Protein AF-A0A5J4NEW6-F1 (afdb_monomer)

Organism: NCBI:txid34504

Mean predicted aligned error: 10.75 Å

pLDDT: mean 78.46, std 19.57, range [33.5, 98.56]

Solvent-accessible surface area (backbone atoms only — not comparable to full-atom values): 14331 Å² total; per-residue (Å²): 128,62,64,73,76,75,47,61,87,85,56,43,63,49,80,46,69,43,91,60,49,46,80,64,55,71,61,68,66,62,57,52,52,67,75,72,46,57,98,62,34,24,35,27,35,18,62,30,81,48,86,90,47,86,78,37,67,80,52,86,48,83,82,53,28,97,67,29,48,36,65,58,30,33,42,38,33,33,58,51,42,67,73,45,72,45,70,62,50,46,50,49,26,46,53,58,60,35,67,88,34,96,57,63,95,66,51,69,29,53,35,51,42,47,44,35,72,77,44,44,65,32,53,37,84,40,63,44,43,61,42,35,49,36,68,45,69,60,33,35,66,46,46,68,35,37,77,71,94,50,55,81,86,60,64,74,56,84,74,87,68,75,95,80,69,86,74,68,99,57,86,73,42,56,46,30,18,44,28,47,81,31,87,82,50,54,88,41,92,85,68,65,45,89,72,56,68,98,71,74,64,92,89,58,79,51,34,35,64,57,52,41,33,51,52,27,42,52,54,52,49,62,76,64,56,69,84,75,77,78,78,68,83,86,75,77,88,124

InterPro domains:
  IPR002495 Glycosyl transferase, family 8 [PF01501] (2-137)
  IPR029044 Nucleotide-diphospho-sugar transferases [G3DSA:3.90.550.10] (1-204)
  IPR029044 Nucleotide-diphospho-sugar transferases [SSF53448] (3-138)
  IPR051292 Alpha-1,3-xylosyltransferase/Beta-1,3-glucuronyltransferase [PTHR12270] (2-134)

Sequence (238 aa):
MVIPCILPQETKKVIVLDSDTLVNHNLIELWRYFEKFNSLQAFGLAWEQHPSNDQCVEERSWPIPSTGVNGGLMLLDLEKVRRIDWDRMWRTAAHQCLHDKWYLIEGDQQLFNWIIFTQPELYYRVPCEWNVQMYNRLSSVCCPVVWPDRRPDETDCPVHINESKTVPDNPSRLLKLAHLNTRPKPEDEGVNTALYHGNTRVNRSLTREYILLKSASEIYTQSHISPYVVHGPNRKFG

Structure (mmCIF, N/CA/C/O backbone):
data_AF-A0A5J4NEW6-F1
#
_entry.id   AF-A0A5J4NEW6-F1
#
loop_
_atom_site.group_PDB
_atom_site.id
_atom_site.type_symbol
_atom_site.label_atom_id
_atom_site.label_alt_id
_atom_site.label_comp_id
_atom_site.label_asym_id
_atom_site.label_entity_id
_atom_site.label_seq_id
_atom_site.pdbx_PDB_ins_code
_atom_site.Cartn_x
_atom_site.Cartn_y
_atom_site.Cartn_z
_atom_site.occupancy
_atom_site.B_iso_or_equiv
_atom_site.auth_seq_id
_atom_site.auth_comp_id
_atom_site.auth_asym_id
_atom_site.auth_atom_id
_atom_site.pdbx_PDB_model_num
ATOM 1 N N . MET A 1 1 ? -13.421 6.648 0.023 1.00 82.38 1 MET A N 1
ATOM 2 C CA . MET A 1 1 ? -13.157 5.241 -0.290 1.00 82.38 1 MET A CA 1
ATOM 3 C C . MET A 1 1 ? -14.322 4.447 0.247 1.00 82.38 1 MET A C 1
ATOM 5 O O . MET A 1 1 ? -14.603 4.542 1.435 1.00 82.38 1 MET A O 1
ATOM 9 N N . VAL A 1 2 ? -15.015 3.717 -0.623 1.00 90.38 2 VAL A N 1
ATOM 10 C CA . VAL A 1 2 ? -16.274 3.032 -0.280 1.00 90.38 2 VAL A CA 1
ATOM 11 C C . VAL A 1 2 ? -16.075 1.612 0.255 1.00 90.38 2 VAL A C 1
ATOM 13 O O . VAL A 1 2 ? -17.031 1.015 0.733 1.00 90.38 2 VAL A O 1
ATOM 16 N N . ILE A 1 3 ? -14.843 1.084 0.220 1.00 92.88 3 ILE A N 1
ATOM 17 C CA . ILE A 1 3 ? -14.493 -0.283 0.653 1.00 92.88 3 ILE A CA 1
ATOM 18 C C . ILE A 1 3 ? -15.107 -0.663 2.015 1.00 92.88 3 ILE A C 1
ATOM 20 O O . ILE A 1 3 ? -15.746 -1.716 2.086 1.00 92.88 3 ILE A O 1
ATOM 24 N N . PRO A 1 4 ? -15.018 0.171 3.075 1.00 93.00 4 PRO A N 1
ATOM 25 C CA . PRO A 1 4 ? -15.609 -0.165 4.373 1.00 93.00 4 PRO A CA 1
ATOM 26 C C . PRO A 1 4 ? -17.135 -0.336 4.345 1.00 93.00 4 PRO A C 1
ATOM 28 O O . PRO A 1 4 ? -17.669 -1.036 5.205 1.00 93.00 4 PRO A O 1
ATOM 31 N N . CYS A 1 5 ? -17.816 0.285 3.377 1.00 90.88 5 CYS A N 1
ATOM 32 C CA . CYS A 1 5 ? -19.271 0.272 3.222 1.00 90.88 5 CYS A CA 1
ATOM 33 C C . CYS A 1 5 ? -19.772 -0.831 2.280 1.00 90.88 5 CYS A C 1
ATOM 35 O O . CYS A 1 5 ? -20.885 -1.309 2.464 1.00 90.88 5 CYS A O 1
ATOM 37 N N . ILE A 1 6 ? -18.991 -1.210 1.261 1.00 95.50 6 ILE A N 1
ATOM 38 C CA . ILE A 1 6 ? -19.416 -2.214 0.266 1.00 95.50 6 ILE A CA 1
ATOM 39 C C . ILE A 1 6 ? -19.134 -3.651 0.714 1.00 95.50 6 ILE A C 1
ATOM 41 O O . ILE A 1 6 ? -19.828 -4.569 0.286 1.00 95.50 6 ILE A O 1
ATOM 45 N N . LEU A 1 7 ? -18.108 -3.861 1.544 1.00 97.06 7 LEU A N 1
ATOM 46 C CA . LEU A 1 7 ? -17.773 -5.189 2.052 1.00 97.06 7 LEU A CA 1
ATOM 47 C C . LEU A 1 7 ? -18.632 -5.529 3.280 1.00 97.06 7 LEU A C 1
ATOM 49 O O . LEU A 1 7 ? -18.900 -4.630 4.083 1.00 97.06 7 LEU A O 1
ATOM 53 N N . PRO A 1 8 ? -19.011 -6.809 3.476 1.00 97.19 8 PRO A N 1
ATOM 54 C CA . PRO A 1 8 ? -19.793 -7.249 4.632 1.00 97.19 8 PRO A CA 1
ATOM 55 C C . PRO A 1 8 ? -19.176 -6.843 5.975 1.00 97.19 8 PRO A C 1
ATOM 57 O O . PRO A 1 8 ? -17.953 -6.692 6.103 1.00 97.19 8 PRO A O 1
ATOM 60 N N . GLN A 1 9 ? -20.015 -6.695 7.001 1.00 95.00 9 GLN A N 1
ATOM 61 C CA . GLN A 1 9 ? -19.581 -6.256 8.331 1.00 95.00 9 GLN A CA 1
ATOM 62 C C . GLN A 1 9 ? -18.619 -7.261 8.986 1.00 95.00 9 GLN A C 1
ATOM 64 O O . GLN A 1 9 ? -17.738 -6.884 9.759 1.00 95.00 9 GLN A O 1
ATOM 69 N N . GLU A 1 10 ? -18.749 -8.536 8.629 1.00 97.12 10 GLU A N 1
ATOM 70 C CA . GLU A 1 10 ? -17.922 -9.647 9.088 1.00 97.12 10 GLU A CA 1
ATOM 71 C C . GLU A 1 10 ? -16.510 -9.6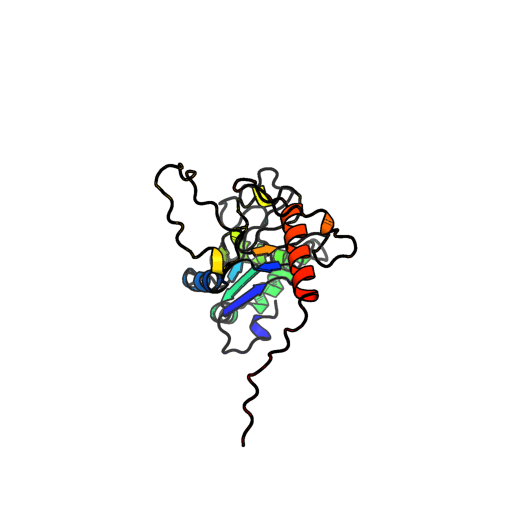03 8.486 1.00 97.12 10 GLU A C 1
ATOM 73 O O . GLU A 1 10 ? -15.571 -10.157 9.063 1.00 97.12 10 GLU A O 1
ATOM 78 N N . THR A 1 11 ? -16.322 -8.923 7.349 1.00 98.06 11 THR A N 1
ATOM 79 C CA . THR A 1 11 ? -14.998 -8.709 6.761 1.00 98.06 11 THR A CA 1
ATOM 80 C C . THR A 1 11 ? -14.242 -7.688 7.601 1.00 98.06 11 THR A C 1
ATOM 82 O O . THR A 1 11 ? -14.546 -6.497 7.575 1.00 98.06 11 THR A O 1
ATOM 85 N N . LYS A 1 12 ? -13.251 -8.155 8.367 1.00 97.88 12 LYS A N 1
ATOM 86 C CA . LYS A 1 12 ? -12.496 -7.309 9.305 1.00 97.88 12 LYS A CA 1
ATOM 87 C C . LYS A 1 12 ? -11.258 -6.660 8.708 1.00 97.88 12 LYS A C 1
ATOM 89 O O . LYS A 1 12 ? -10.850 -5.610 9.180 1.00 97.88 12 LYS A O 1
ATOM 94 N N . LYS A 1 13 ? -10.630 -7.296 7.722 1.00 98.50 13 LYS A N 1
ATOM 95 C CA . LYS A 1 13 ? -9.357 -6.876 7.127 1.00 98.50 13 LYS A CA 1
ATOM 96 C C . LYS A 1 13 ? -9.384 -7.160 5.635 1.00 98.50 13 LYS A C 1
ATOM 98 O O . LYS A 1 13 ? -9.977 -8.156 5.225 1.00 98.50 13 LYS A O 1
ATOM 103 N N . VAL A 1 14 ? -8.748 -6.308 4.841 1.00 98.19 14 VAL A N 1
ATOM 104 C CA . VAL A 1 14 ? -8.635 -6.490 3.390 1.00 98.19 14 VAL A CA 1
ATOM 105 C C . VAL A 1 14 ? -7.301 -5.952 2.884 1.00 98.19 14 VAL A C 1
ATOM 107 O O . VAL A 1 14 ? -6.816 -4.926 3.361 1.00 98.19 14 VAL A O 1
ATOM 110 N N . ILE A 1 15 ? -6.715 -6.664 1.924 1.00 98.38 15 ILE A N 1
ATOM 111 C CA . ILE A 1 15 ? -5.604 -6.176 1.109 1.00 98.38 15 ILE A CA 1
ATOM 112 C C . ILE A 1 15 ? -6.220 -5.638 -0.180 1.00 98.38 15 ILE A C 1
ATOM 114 O O . ILE A 1 15 ? -6.959 -6.359 -0.849 1.00 98.38 15 ILE A O 1
ATOM 118 N N . VAL A 1 16 ? -5.935 -4.384 -0.507 1.00 97.00 16 VAL A N 1
ATOM 119 C CA . VAL A 1 16 ? -6.344 -3.742 -1.759 1.00 97.00 16 VAL A CA 1
ATOM 120 C C . VAL A 1 16 ? -5.102 -3.585 -2.618 1.00 97.00 16 VAL A C 1
ATOM 122 O O . VAL A 1 16 ? -4.080 -3.121 -2.115 1.00 97.00 16 VAL A O 1
ATOM 125 N N . LEU A 1 17 ? -5.191 -3.998 -3.879 1.00 96.88 17 LEU A N 1
ATOM 126 C CA . LEU A 1 17 ? -4.115 -3.914 -4.861 1.00 96.88 17 LEU A CA 1
ATOM 127 C C . LEU A 1 17 ? -4.645 -3.216 -6.111 1.00 96.88 17 LEU A C 1
ATOM 129 O O . LEU A 1 17 ? -5.775 -3.502 -6.523 1.00 96.88 17 LEU A O 1
ATOM 133 N N . ASP A 1 18 ? -3.826 -2.370 -6.730 1.00 94.75 18 ASP A N 1
ATOM 134 C CA . ASP A 1 18 ? -4.118 -1.883 -8.077 1.00 94.75 18 ASP A CA 1
ATOM 135 C C . ASP A 1 18 ? -4.054 -3.035 -9.090 1.00 94.75 18 ASP A C 1
ATOM 137 O O . ASP A 1 18 ? -3.349 -4.037 -8.913 1.00 94.75 18 ASP A O 1
ATOM 141 N N . SER A 1 19 ? -4.815 -2.905 -10.177 1.00 93.25 19 SER A N 1
ATOM 142 C CA . SER A 1 19 ? -4.918 -3.939 -11.214 1.00 93.25 19 SER A CA 1
ATOM 143 C C . SER A 1 19 ? -3.640 -4.121 -12.034 1.00 93.25 19 SER A C 1
ATOM 145 O O . SER A 1 19 ? -3.488 -5.130 -12.709 1.00 93.25 19 SER A O 1
ATOM 147 N N . ASP A 1 20 ? -2.732 -3.151 -11.995 1.00 92.19 20 ASP A N 1
ATOM 148 C CA . ASP A 1 20 ? -1.433 -3.155 -12.670 1.00 92.19 20 ASP A CA 1
ATOM 149 C C . ASP A 1 20 ? -0.290 -3.535 -11.711 1.00 92.19 20 ASP A C 1
ATOM 151 O O . ASP A 1 20 ? 0.856 -3.097 -11.855 1.00 92.19 20 ASP A O 1
ATOM 155 N N . THR A 1 21 ? -0.595 -4.378 -10.725 1.00 92.75 21 THR A N 1
ATOM 156 C CA . THR A 1 21 ? 0.389 -4.963 -9.815 1.00 92.75 21 THR A CA 1
ATOM 157 C C . THR A 1 21 ? 0.702 -6.414 -10.174 1.00 92.75 21 THR A C 1
ATOM 159 O O . THR A 1 21 ? -0.133 -7.156 -10.687 1.00 92.75 21 THR A O 1
ATOM 162 N N . LEU A 1 22 ? 1.930 -6.840 -9.879 1.00 90.56 22 LEU A N 1
ATOM 163 C CA . LEU A 1 22 ? 2.392 -8.213 -10.031 1.00 90.56 22 LEU A CA 1
ATOM 164 C C . LEU A 1 22 ? 2.911 -8.739 -8.696 1.00 90.56 22 LEU A C 1
ATOM 166 O O . LEU A 1 22 ? 3.931 -8.280 -8.177 1.00 90.56 22 LEU A O 1
ATOM 170 N N . VAL A 1 23 ? 2.198 -9.726 -8.157 1.00 91.38 23 VAL A N 1
ATOM 171 C CA . VAL A 1 23 ? 2.542 -10.418 -6.914 1.00 91.38 23 VAL A CA 1
ATOM 172 C C . VAL A 1 23 ? 3.584 -11.497 -7.208 1.00 91.38 23 VAL A C 1
ATOM 174 O O . VAL A 1 23 ? 3.330 -12.416 -7.978 1.00 91.38 23 VAL A O 1
ATOM 177 N N . ASN A 1 24 ? 4.739 -11.411 -6.551 1.00 87.56 24 ASN A N 1
ATOM 178 C CA . ASN A 1 24 ? 5.870 -12.333 -6.702 1.00 87.56 24 ASN A CA 1
ATOM 179 C C . ASN A 1 24 ? 6.259 -13.004 -5.365 1.00 87.56 24 ASN A C 1
ATOM 181 O O . ASN A 1 24 ? 7.355 -13.535 -5.207 1.00 87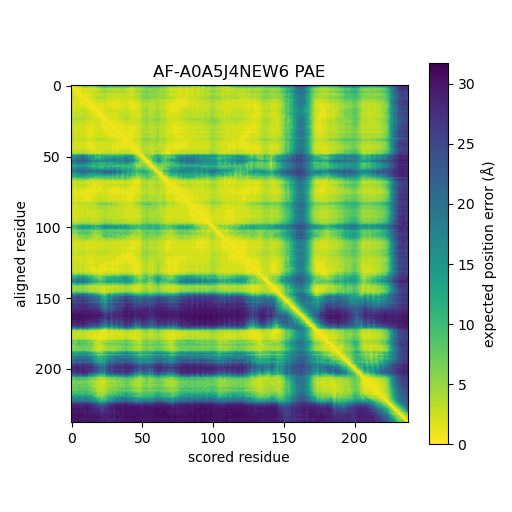.56 24 ASN A O 1
ATOM 185 N N . HIS A 1 25 ? 5.379 -12.955 -4.361 1.00 89.06 25 HIS A N 1
ATOM 186 C CA . HIS A 1 25 ? 5.616 -13.553 -3.046 1.00 89.06 25 HIS A CA 1
ATOM 187 C C . HIS A 1 25 ? 4.314 -14.009 -2.383 1.00 89.06 25 HIS A C 1
ATOM 189 O O . HIS A 1 25 ? 3.225 -13.547 -2.718 1.00 89.06 25 HIS A O 1
ATOM 195 N N . ASN A 1 26 ? 4.427 -14.890 -1.389 1.00 90.25 26 ASN A N 1
ATOM 196 C CA . ASN A 1 26 ? 3.295 -15.368 -0.601 1.00 90.25 26 ASN A CA 1
ATOM 197 C C . ASN A 1 26 ? 2.582 -14.223 0.153 1.00 90.25 26 ASN A C 1
ATOM 199 O O . ASN A 1 26 ? 3.140 -13.652 1.093 1.00 90.25 26 ASN A O 1
ATOM 203 N N . LEU A 1 27 ? 1.323 -13.944 -0.207 1.00 93.62 27 LEU A N 1
ATOM 204 C CA . LEU A 1 27 ? 0.488 -12.903 0.412 1.00 93.62 27 LEU A CA 1
ATOM 205 C C . LEU A 1 27 ? 0.191 -13.143 1.900 1.00 93.62 27 LEU A C 1
ATOM 207 O O . LEU A 1 27 ? -0.172 -12.198 2.596 1.00 93.62 27 LEU A O 1
ATOM 211 N N . ILE A 1 28 ? 0.385 -14.358 2.425 1.00 96.19 28 ILE A N 1
ATOM 212 C CA . ILE A 1 28 ? 0.282 -14.623 3.870 1.00 96.19 28 ILE A CA 1
ATOM 213 C C . ILE A 1 28 ? 1.307 -13.787 4.645 1.00 96.19 28 ILE A C 1
ATOM 215 O O . ILE A 1 28 ? 1.012 -13.307 5.739 1.00 96.19 28 ILE A O 1
ATOM 219 N N . GLU A 1 29 ? 2.500 -13.561 4.089 1.00 95.50 29 GLU A N 1
ATOM 220 C CA . GLU A 1 29 ? 3.482 -12.691 4.737 1.00 95.50 29 GLU A CA 1
ATOM 221 C C . GLU A 1 29 ? 3.019 -11.241 4.800 1.00 95.50 29 GLU A C 1
ATOM 223 O O . GLU A 1 29 ? 3.212 -10.595 5.829 1.00 95.50 29 GLU A O 1
ATOM 228 N N . LEU A 1 30 ? 2.388 -10.743 3.733 1.00 97.19 30 LEU A N 1
ATOM 229 C CA . LEU A 1 30 ? 1.791 -9.412 3.719 1.00 97.19 30 LEU A CA 1
ATOM 230 C C . LEU A 1 30 ? 0.640 -9.328 4.724 1.00 97.19 30 LEU A C 1
ATOM 232 O O . LEU A 1 30 ? 0.564 -8.385 5.505 1.00 97.19 30 LEU A O 1
ATOM 236 N N . TRP A 1 31 ? -0.216 -10.348 4.763 1.00 98.38 31 TRP A N 1
ATOM 237 C CA . TRP A 1 31 ? -1.344 -10.424 5.688 1.00 98.38 31 TRP A CA 1
ATOM 238 C C . TRP A 1 31 ? -0.910 -10.327 7.158 1.00 98.38 31 TRP A C 1
ATOM 240 O O . TRP A 1 31 ? -1.548 -9.638 7.954 1.00 98.38 31 TRP A O 1
ATOM 250 N N . ARG A 1 32 ? 0.224 -10.939 7.526 1.00 98.06 32 ARG A N 1
ATOM 251 C CA . ARG A 1 32 ? 0.787 -10.853 8.887 1.00 98.06 32 ARG A CA 1
ATOM 252 C C . ARG A 1 32 ? 1.166 -9.430 9.307 1.00 98.06 32 ARG A C 1
ATOM 254 O O . ARG A 1 32 ? 1.298 -9.174 10.500 1.00 98.06 32 ARG A O 1
ATOM 261 N N . TYR A 1 33 ? 1.301 -8.468 8.390 1.00 98.06 33 TYR A N 1
ATOM 262 C CA . TYR A 1 33 ? 1.545 -7.074 8.783 1.00 98.06 33 TYR A CA 1
ATOM 263 C C . TYR A 1 33 ? 0.375 -6.452 9.552 1.00 98.06 33 TYR A C 1
ATOM 265 O O . TYR A 1 33 ? 0.620 -5.565 10.365 1.00 98.06 33 TYR A O 1
ATOM 273 N N . PHE A 1 34 ? -0.856 -6.961 9.418 1.00 98.56 34 PHE A N 1
ATOM 274 C CA . PHE A 1 34 ? -1.961 -6.539 10.286 1.00 98.56 34 PHE A CA 1
ATOM 275 C C . PHE A 1 34 ? -1.705 -6.825 11.773 1.00 98.56 34 PHE A C 1
ATOM 277 O O . PHE A 1 34 ? -2.254 -6.134 12.625 1.00 98.56 34 PHE A O 1
ATOM 284 N N . GLU A 1 35 ? -0.888 -7.828 12.107 1.00 97.88 35 GLU A N 1
ATOM 285 C CA . GLU A 1 35 ? -0.508 -8.148 13.494 1.00 97.88 35 GLU A CA 1
ATOM 286 C C . GLU A 1 35 ? 0.510 -7.146 14.055 1.00 97.88 35 GLU A C 1
ATOM 288 O O . GLU A 1 35 ? 0.668 -7.030 15.267 1.00 97.88 35 GLU A O 1
ATOM 293 N N . LYS A 1 36 ? 1.184 -6.395 13.175 1.00 97.75 36 LYS A N 1
ATOM 294 C CA . LYS A 1 36 ? 2.140 -5.345 13.543 1.00 97.75 36 LYS A CA 1
ATOM 295 C C . LYS A 1 36 ? 1.476 -3.983 13.741 1.00 97.75 36 LYS A C 1
ATOM 297 O O . LYS A 1 36 ? 2.156 -3.049 14.160 1.00 97.75 36 LYS A O 1
ATOM 302 N N . PHE A 1 37 ? 0.186 -3.852 13.424 1.00 97.94 37 PHE A N 1
ATOM 303 C CA . PHE A 1 37 ? -0.558 -2.623 13.676 1.00 97.94 37 PHE A CA 1
ATOM 304 C C . PHE A 1 37 ? -0.709 -2.443 15.186 1.00 97.94 37 PHE A C 1
ATOM 306 O O . PHE A 1 37 ? -1.157 -3.349 15.890 1.00 97.94 37 PHE A O 1
ATOM 313 N N . ASN A 1 38 ? -0.393 -1.252 15.684 1.00 96.69 38 ASN A N 1
ATOM 314 C CA . ASN A 1 38 ? -0.718 -0.880 17.053 1.00 96.69 38 ASN A CA 1
ATOM 315 C C . ASN A 1 38 ? -2.245 -0.697 17.226 1.00 96.69 38 ASN A C 1
ATOM 317 O O . ASN A 1 38 ? -3.038 -0.920 16.306 1.00 96.69 38 ASN A O 1
ATOM 321 N N . SER A 1 39 ? -2.686 -0.312 18.424 1.00 96.31 39 SER A N 1
ATOM 322 C CA . SER A 1 39 ? -4.115 -0.159 18.731 1.00 96.31 39 SER A CA 1
ATOM 323 C C . SER A 1 39 ? -4.824 0.930 17.913 1.00 96.31 39 SER A C 1
ATOM 325 O O . SER A 1 39 ? -6.028 0.805 17.698 1.00 96.31 39 SER A O 1
ATOM 327 N N . LEU A 1 40 ? -4.101 1.950 17.436 1.00 96.12 40 LEU A N 1
ATOM 328 C CA . LEU A 1 40 ? -4.639 3.098 16.695 1.00 96.12 40 LEU A CA 1
ATOM 329 C C . LEU A 1 40 ? -4.569 2.909 15.174 1.00 96.12 40 LEU A C 1
ATOM 331 O O . LEU A 1 40 ? -5.484 3.315 14.464 1.00 96.12 40 LEU A O 1
ATOM 335 N N . GLN A 1 41 ? -3.527 2.243 14.674 1.00 97.69 41 GLN A N 1
ATOM 336 C CA . GLN A 1 41 ? -3.297 2.064 13.242 1.00 97.69 41 GLN A CA 1
ATOM 337 C C . GLN A 1 41 ? -4.441 1.290 12.587 1.00 97.69 41 GLN A C 1
ATOM 339 O O . GLN A 1 41 ? -4.731 0.157 12.982 1.00 97.69 41 GLN A O 1
ATOM 344 N N . ALA A 1 42 ? -5.074 1.900 11.587 1.00 97.69 42 ALA A N 1
ATOM 345 C CA . ALA A 1 42 ? -6.251 1.393 10.888 1.00 97.69 42 ALA A CA 1
ATOM 346 C C . ALA A 1 42 ? -5.957 1.040 9.425 1.00 97.69 42 ALA A C 1
ATOM 348 O O . ALA A 1 42 ? -6.631 0.184 8.852 1.00 97.69 42 ALA A O 1
ATOM 349 N N . PHE A 1 43 ? -4.942 1.658 8.822 1.00 97.62 43 PHE A N 1
ATOM 350 C CA . PHE A 1 43 ? -4.550 1.373 7.450 1.00 97.62 43 PHE A CA 1
ATOM 351 C C . PHE A 1 43 ? -3.035 1.463 7.264 1.00 97.62 43 PHE A C 1
ATOM 353 O O . PHE A 1 43 ? -2.338 2.130 8.026 1.00 97.62 43 PHE A O 1
ATOM 360 N N . GLY A 1 44 ? -2.513 0.791 6.243 1.00 96.88 44 GLY A N 1
ATOM 361 C CA . GLY A 1 44 ? -1.102 0.840 5.895 1.00 96.88 44 GLY A CA 1
ATOM 362 C C . GLY A 1 44 ? -0.875 0.896 4.396 1.00 96.88 44 GLY A C 1
ATOM 363 O O . GLY A 1 44 ? -1.558 0.214 3.641 1.00 96.88 44 GLY A O 1
ATOM 364 N N . LEU A 1 45 ? 0.093 1.711 3.993 1.00 96.38 45 LEU A N 1
ATOM 365 C CA . LEU A 1 45 ? 0.519 1.913 2.610 1.00 96.38 45 LEU A CA 1
ATOM 366 C C . LEU A 1 45 ? 2.047 1.960 2.574 1.00 96.38 45 LEU A C 1
ATOM 368 O O . LEU A 1 45 ? 2.699 2.146 3.606 1.00 96.38 45 LEU A O 1
ATOM 372 N N . ALA A 1 46 ? 2.618 1.771 1.391 1.00 93.94 46 ALA A N 1
ATOM 373 C CA . ALA A 1 46 ? 4.041 1.992 1.171 1.00 93.94 46 ALA A CA 1
ATOM 374 C C . ALA A 1 46 ? 4.301 3.449 0.772 1.00 93.94 46 ALA A C 1
ATOM 376 O O . ALA A 1 46 ? 3.420 4.131 0.249 1.00 93.94 46 ALA A O 1
ATOM 377 N N . TRP A 1 47 ? 5.526 3.915 0.996 1.00 90.81 47 TRP A N 1
ATOM 378 C CA . TRP A 1 47 ? 5.942 5.249 0.574 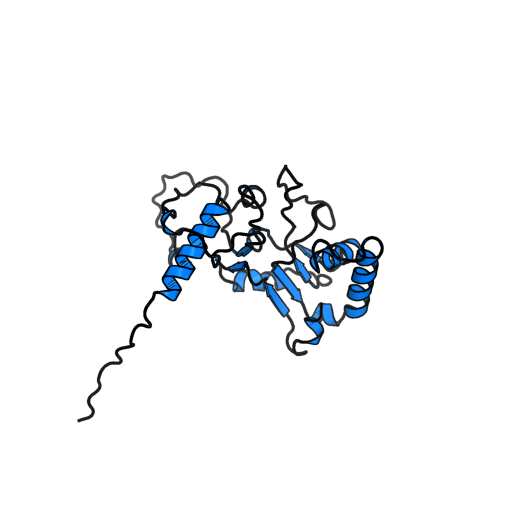1.00 90.81 47 TRP A CA 1
ATOM 379 C C . TRP A 1 47 ? 5.933 5.414 -0.954 1.00 90.81 47 TRP A C 1
ATOM 381 O O . TRP A 1 47 ? 6.186 4.456 -1.686 1.00 90.81 47 TRP A O 1
ATOM 391 N N . GLU A 1 48 ? 5.672 6.629 -1.429 1.00 90.06 48 GLU A N 1
ATOM 392 C CA . GLU A 1 48 ? 5.700 6.990 -2.851 1.00 90.06 48 GLU A CA 1
ATOM 393 C C . GLU A 1 48 ? 7.137 7.227 -3.337 1.00 90.06 48 GLU A C 1
ATOM 395 O O . GLU A 1 48 ? 7.845 8.115 -2.848 1.00 90.06 48 GLU A O 1
ATOM 400 N N . GLN A 1 49 ? 7.555 6.443 -4.327 1.00 86.75 49 GLN A N 1
ATOM 401 C CA . GLN A 1 49 ? 8.869 6.478 -4.961 1.00 86.75 49 GLN A CA 1
ATOM 402 C C . GLN A 1 49 ? 8.808 7.508 -6.091 1.00 86.75 49 GLN A C 1
ATOM 404 O O . GLN A 1 49 ? 8.708 7.167 -7.260 1.00 86.75 49 GLN A O 1
ATOM 409 N N . HIS A 1 50 ? 8.801 8.795 -5.750 1.00 73.38 50 HIS A N 1
ATOM 410 C CA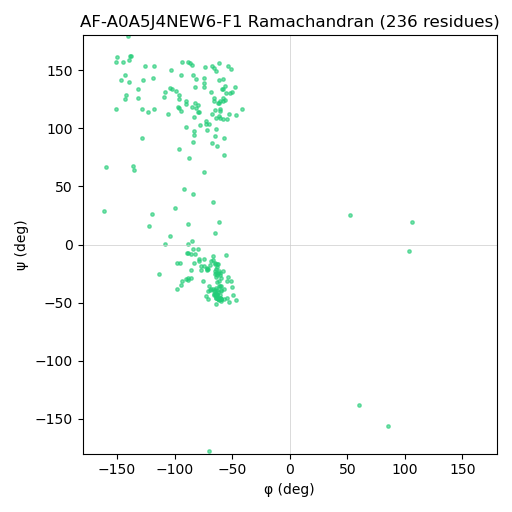 . HIS A 1 50 ? 8.538 9.839 -6.740 1.00 73.38 50 HIS A CA 1
ATOM 411 C C . HIS A 1 50 ? 9.787 10.198 -7.583 1.00 73.38 50 HIS A C 1
ATOM 413 O O . HIS A 1 50 ? 10.888 10.311 -7.034 1.00 73.38 50 HIS A O 1
ATOM 419 N N . PRO A 1 51 ? 9.654 10.486 -8.898 1.00 59.94 51 PRO A N 1
ATOM 420 C CA . PRO A 1 51 ? 10.758 10.936 -9.758 1.00 59.94 51 PRO A CA 1
ATOM 421 C C . PRO A 1 51 ? 11.426 12.246 -9.338 1.00 59.94 51 PRO A C 1
ATOM 423 O O . PRO A 1 51 ? 12.574 12.453 -9.699 1.00 59.94 51 PRO A O 1
ATOM 426 N N . SER A 1 52 ? 10.739 13.127 -8.608 1.00 64.06 52 SER A N 1
ATOM 427 C CA . SER A 1 52 ? 11.335 14.385 -8.120 1.00 64.06 52 SER A CA 1
ATOM 428 C C . SER A 1 52 ? 12.209 14.210 -6.875 1.00 64.06 52 SER A C 1
ATOM 430 O O . SER A 1 52 ? 12.766 15.191 -6.389 1.00 64.06 52 SER A O 1
ATOM 432 N N . ASN A 1 53 ? 12.293 12.997 -6.321 1.00 65.00 53 ASN A N 1
ATOM 433 C CA . ASN A 1 53 ? 13.265 12.654 -5.292 1.00 65.00 53 ASN A CA 1
ATOM 434 C C . ASN A 1 53 ? 14.470 11.991 -5.968 1.00 65.00 53 ASN A C 1
ATOM 436 O O . ASN A 1 53 ? 14.585 10.766 -6.001 1.00 65.00 53 ASN A O 1
ATOM 440 N N . ASP A 1 54 ? 15.375 12.815 -6.500 1.00 57.72 54 ASP A N 1
ATOM 441 C CA . ASP A 1 54 ? 16.575 12.358 -7.219 1.00 57.72 54 ASP A CA 1
ATOM 442 C C . ASP A 1 54 ? 17.475 11.445 -6.370 1.00 57.72 54 ASP A C 1
ATOM 444 O O . ASP A 1 54 ? 18.262 10.663 -6.904 1.00 57.72 54 ASP A O 1
ATOM 448 N N . GLN A 1 55 ? 17.370 11.528 -5.039 1.00 64.19 55 GLN A N 1
ATOM 449 C CA . GLN A 1 55 ? 18.164 10.715 -4.123 1.00 64.19 55 GLN A CA 1
ATOM 450 C C . GLN A 1 55 ? 17.564 9.323 -3.905 1.00 64.19 55 GLN A C 1
ATOM 452 O O . GLN A 1 55 ? 18.268 8.442 -3.415 1.00 64.19 55 GLN A O 1
ATOM 457 N N . CYS A 1 56 ? 16.292 9.103 -4.267 1.00 71.75 56 CYS A N 1
ATOM 458 C CA . CYS A 1 56 ? 15.589 7.837 -4.048 1.00 71.75 56 CYS A CA 1
ATOM 459 C C . CYS A 1 56 ? 15.664 7.352 -2.584 1.00 71.75 56 CYS A C 1
ATOM 461 O O . CYS A 1 56 ? 15.573 6.158 -2.298 1.00 71.75 56 CYS A O 1
ATOM 463 N N . VAL A 1 57 ? 15.854 8.274 -1.638 1.00 69.94 57 VAL A N 1
ATOM 464 C CA . VAL A 1 57 ? 15.934 7.946 -0.218 1.00 69.94 57 VAL A CA 1
ATOM 465 C C . VAL A 1 57 ? 14.533 8.010 0.353 1.00 69.94 57 VAL A C 1
ATOM 467 O O . VAL A 1 57 ? 13.880 9.053 0.332 1.00 69.94 57 VAL A O 1
ATOM 470 N N . GLU A 1 58 ? 14.095 6.882 0.899 1.00 73.00 58 GLU A N 1
ATOM 471 C CA . GLU A 1 58 ? 12.908 6.821 1.728 1.00 73.00 58 GLU A CA 1
ATOM 472 C C . GLU A 1 58 ? 13.153 7.654 3.000 1.00 73.00 58 GLU A C 1
ATOM 474 O O . GLU A 1 58 ? 13.799 7.210 3.956 1.00 73.00 58 GLU A O 1
ATOM 479 N N . GLU A 1 59 ? 12.649 8.888 3.014 1.00 68.56 59 GLU A N 1
ATOM 480 C CA . GLU A 1 59 ? 12.765 9.754 4.179 1.00 68.56 59 GLU A CA 1
ATOM 481 C C . GLU A 1 59 ? 12.120 9.092 5.405 1.00 68.56 59 GLU A C 1
ATOM 483 O O . GLU A 1 59 ? 10.996 8.584 5.374 1.00 68.56 59 GLU A O 1
ATOM 488 N N . ARG A 1 60 ? 12.816 9.115 6.541 1.00 68.19 60 ARG A N 1
ATOM 489 C CA . ARG A 1 60 ? 12.235 8.695 7.827 1.00 68.19 60 ARG A CA 1
ATOM 490 C C . ARG A 1 60 ? 11.543 9.845 8.561 1.00 68.19 60 ARG A C 1
ATOM 492 O O . ARG A 1 60 ? 11.286 9.731 9.756 1.00 68.19 60 ARG A O 1
ATOM 499 N N . SER A 1 61 ? 11.240 10.921 7.838 1.00 67.19 61 SER A N 1
ATOM 500 C CA . SER A 1 61 ? 10.470 12.068 8.307 1.00 67.19 61 SER A CA 1
ATOM 501 C C . SER A 1 61 ? 9.116 11.601 8.850 1.00 67.19 61 SER A C 1
ATOM 503 O O . SER A 1 61 ? 8.420 10.798 8.226 1.00 67.19 61 SER A O 1
ATOM 505 N N . TRP A 1 62 ? 8.769 12.065 10.049 1.00 62.50 62 TRP A N 1
ATOM 506 C CA . TRP A 1 62 ? 7.462 11.828 10.655 1.00 62.50 62 TRP A CA 1
ATOM 507 C C . TRP A 1 62 ? 6.452 12.850 10.104 1.00 62.50 62 TRP A C 1
ATOM 509 O O . TRP A 1 62 ? 6.797 14.033 10.074 1.00 62.50 62 TRP A O 1
ATOM 519 N N . PRO A 1 63 ? 5.217 12.465 9.722 1.00 66.31 63 PRO A N 1
ATOM 520 C CA . PRO A 1 63 ? 4.632 11.119 9.795 1.00 66.31 63 PRO A CA 1
ATOM 521 C C . PRO A 1 63 ? 4.742 10.269 8.513 1.00 66.31 63 PRO A C 1
ATOM 523 O O . PRO A 1 63 ? 4.582 9.051 8.581 1.00 66.31 63 PRO A O 1
ATOM 526 N N . ILE A 1 64 ? 5.041 10.883 7.367 1.00 73.38 64 ILE A N 1
ATOM 527 C CA . ILE A 1 64 ? 5.311 10.229 6.075 1.00 73.38 64 ILE A CA 1
ATOM 528 C C . ILE A 1 64 ? 6.472 10.942 5.371 1.00 73.38 64 ILE A C 1
ATOM 530 O O . ILE A 1 64 ? 6.737 12.106 5.685 1.00 73.38 64 ILE A O 1
ATOM 534 N N . PRO A 1 65 ? 7.162 10.277 4.423 1.00 71.75 65 PRO A N 1
ATOM 535 C CA . PRO A 1 65 ? 8.104 10.948 3.530 1.00 71.75 65 PRO A CA 1
ATOM 536 C C . PRO A 1 65 ? 7.477 12.168 2.858 1.00 71.75 65 PRO A C 1
ATOM 538 O O . PRO A 1 65 ? 6.275 12.172 2.592 1.00 71.75 65 PRO A O 1
ATOM 541 N N . SER A 1 66 ? 8.297 13.163 2.519 1.00 75.56 66 SER A N 1
ATOM 542 C CA . SER A 1 66 ? 7.863 14.350 1.767 1.00 75.56 66 SER A CA 1
ATOM 543 C C . SER A 1 66 ? 7.151 14.013 0.447 1.00 75.56 66 SER A C 1
ATOM 545 O O . SER A 1 66 ? 6.286 14.764 0.002 1.00 75.56 66 SER A O 1
ATOM 547 N N . THR A 1 67 ? 7.475 12.864 -0.151 1.00 81.69 67 THR A N 1
ATOM 548 C CA . THR A 1 67 ? 6.854 12.344 -1.377 1.00 81.69 67 THR A CA 1
ATOM 549 C C . THR A 1 67 ? 5.492 11.688 -1.157 1.00 81.69 67 THR A C 1
ATOM 551 O O . THR A 1 67 ? 4.779 11.449 -2.124 1.00 81.69 67 THR A O 1
ATOM 554 N N . GLY A 1 68 ? 5.103 11.420 0.091 1.00 89.69 68 GLY A N 1
ATOM 555 C CA . GLY A 1 68 ? 3.828 10.806 0.438 1.00 89.69 68 GLY A CA 1
ATOM 556 C C . GLY A 1 68 ? 3.827 9.275 0.392 1.00 89.69 68 GLY A C 1
ATOM 557 O O . GLY A 1 68 ? 4.858 8.611 0.553 1.00 89.69 68 GLY A O 1
ATOM 558 N N . VAL A 1 69 ? 2.635 8.709 0.216 1.00 92.81 69 VAL A N 1
ATOM 559 C CA . VAL A 1 69 ? 2.369 7.272 0.077 1.00 92.81 69 VAL A CA 1
ATOM 560 C C . VAL A 1 69 ? 1.752 6.952 -1.280 1.00 92.81 69 VAL A C 1
ATOM 562 O O . VAL A 1 69 ? 1.068 7.788 -1.867 1.00 92.81 69 VAL A O 1
ATOM 565 N N . ASN A 1 70 ? 1.966 5.721 -1.741 1.00 93.69 70 ASN A N 1
ATOM 566 C CA . ASN A 1 70 ? 1.435 5.227 -3.005 1.00 93.69 70 ASN A CA 1
ATOM 567 C C . ASN A 1 70 ? 0.210 4.326 -2.781 1.00 93.69 70 ASN A C 1
ATOM 569 O O . ASN A 1 70 ? 0.244 3.421 -1.941 1.00 93.69 70 ASN A O 1
ATOM 573 N N . GLY A 1 71 ? -0.847 4.556 -3.566 1.00 93.31 71 GLY A N 1
ATOM 574 C CA . GLY A 1 71 ? -2.135 3.855 -3.466 1.00 93.31 71 GLY A CA 1
ATOM 575 C C . GLY A 1 71 ? -2.165 2.413 -3.987 1.00 93.31 71 GLY A C 1
ATOM 576 O O . GLY A 1 71 ? -3.101 1.688 -3.660 1.00 93.31 71 GLY A O 1
ATOM 577 N N . GLY A 1 72 ? -1.138 1.958 -4.715 1.00 93.94 72 GLY A N 1
ATOM 578 C CA . GLY A 1 72 ? -1.171 0.659 -5.403 1.00 93.94 72 GLY A CA 1
ATOM 579 C C . GLY A 1 72 ? -1.200 -0.574 -4.509 1.00 93.94 72 GLY A C 1
ATOM 580 O O . GLY A 1 72 ? -1.504 -1.674 -4.972 1.00 93.94 72 GLY A O 1
ATOM 581 N N . LEU A 1 73 ? -0.915 -0.398 -3.218 1.00 96.75 73 LEU A N 1
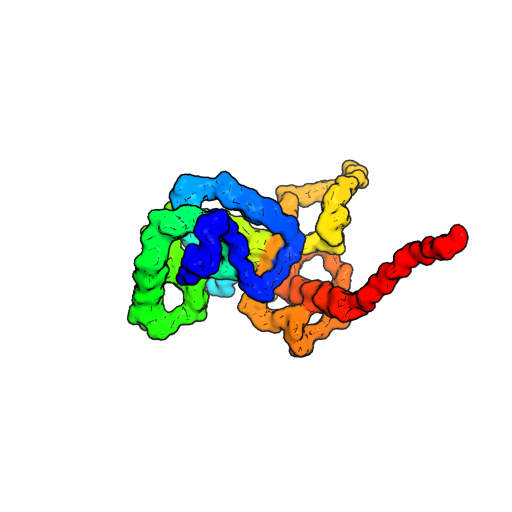ATOM 582 C CA . LEU A 1 73 ? -1.137 -1.404 -2.192 1.00 96.75 73 LEU A CA 1
ATOM 583 C C . LEU A 1 73 ? -1.626 -0.754 -0.903 1.00 96.75 73 LEU A C 1
ATOM 585 O O . LEU A 1 73 ? -0.960 0.123 -0.347 1.00 96.75 73 LEU A O 1
ATOM 589 N N . MET A 1 74 ? -2.735 -1.268 -0.371 1.00 97.38 74 MET A N 1
ATOM 590 C CA . MET A 1 74 ? -3.277 -0.855 0.920 1.00 97.38 74 MET A CA 1
ATOM 591 C C . MET A 1 74 ? -3.626 -2.056 1.796 1.00 97.38 74 MET A C 1
ATOM 593 O O . MET A 1 74 ? -4.300 -2.997 1.376 1.00 97.38 74 MET A O 1
ATOM 597 N N . LEU A 1 75 ? -3.225 -1.987 3.060 1.00 98.50 75 LEU A N 1
ATOM 598 C CA . LEU A 1 75 ? -3.721 -2.836 4.136 1.00 98.50 75 LEU A CA 1
ATOM 599 C C . LEU A 1 75 ? -4.803 -2.068 4.883 1.00 98.50 75 LEU A C 1
ATOM 601 O O . LEU A 1 75 ? -4.506 -1.028 5.457 1.00 98.50 75 LEU A O 1
ATOM 605 N N . LEU A 1 76 ? -6.039 -2.562 4.909 1.00 98.06 76 LEU A N 1
ATOM 606 C CA . LEU A 1 76 ? -7.144 -1.906 5.610 1.00 98.06 76 LEU A CA 1
ATOM 607 C C . LEU A 1 76 ? -7.686 -2.807 6.719 1.00 98.06 76 LEU A C 1
ATOM 609 O O . LEU A 1 76 ? -8.222 -3.881 6.445 1.00 98.06 76 LEU A O 1
ATOM 613 N N . ASP A 1 77 ? -7.577 -2.364 7.971 1.00 98.44 77 ASP A N 1
ATOM 614 C CA . ASP A 1 77 ? -8.282 -2.963 9.104 1.00 98.44 77 ASP A CA 1
ATOM 615 C C . ASP A 1 77 ? -9.686 -2.350 9.160 1.00 98.44 77 ASP A C 1
ATOM 617 O O . ASP A 1 77 ? -9.924 -1.316 9.783 1.00 98.44 77 ASP A O 1
ATOM 621 N N . LEU A 1 78 ? -10.622 -2.968 8.439 1.00 98.00 78 LEU A N 1
ATOM 622 C CA . LEU A 1 78 ? -12.004 -2.509 8.313 1.00 98.00 78 LEU A CA 1
ATOM 623 C C . LEU A 1 78 ? -12.728 -2.439 9.656 1.00 98.00 78 LEU A C 1
ATOM 625 O O . LEU A 1 78 ? -13.617 -1.606 9.809 1.00 98.00 78 LEU A O 1
ATOM 629 N N . GLU A 1 79 ? -12.360 -3.265 10.639 1.00 96.94 79 GLU A N 1
ATOM 630 C CA . GLU A 1 79 ? -12.943 -3.162 11.978 1.00 96.94 79 GLU A CA 1
ATOM 631 C C . GLU A 1 79 ? -12.581 -1.818 12.626 1.00 96.94 79 GLU A C 1
ATOM 633 O O . GLU A 1 79 ? -13.453 -1.144 13.175 1.00 96.94 79 GLU A O 1
ATOM 638 N N . LYS A 1 80 ? -11.320 -1.386 12.513 1.00 97.44 80 LYS A N 1
ATOM 639 C CA . LYS A 1 80 ? -10.874 -0.073 13.002 1.00 97.44 80 LYS A CA 1
ATOM 640 C C . LYS A 1 80 ? -11.382 1.074 12.132 1.00 97.44 80 LYS A C 1
ATOM 642 O O . LYS A 1 80 ? -11.903 2.047 12.671 1.00 97.44 80 LYS A O 1
ATOM 647 N N . VAL A 1 81 ? -11.314 0.940 10.805 1.00 96.94 81 VAL A N 1
ATOM 648 C CA . VAL A 1 81 ? -11.799 1.959 9.856 1.00 96.94 81 VAL A CA 1
ATOM 649 C C . VAL A 1 81 ? -13.299 2.233 10.034 1.00 96.94 81 VAL A C 1
ATOM 651 O O . VAL A 1 81 ? -13.722 3.376 9.933 1.00 96.94 81 VAL A O 1
ATOM 654 N N . ARG A 1 82 ? -14.122 1.227 10.357 1.00 95.75 82 ARG A N 1
ATOM 655 C CA . ARG A 1 82 ? -15.561 1.427 10.627 1.00 95.75 82 ARG A CA 1
ATOM 656 C C . ARG A 1 82 ? -15.862 2.023 12.006 1.00 95.75 82 ARG A C 1
ATOM 658 O O . ARG A 1 82 ? -16.975 2.491 12.220 1.00 95.75 82 ARG A O 1
ATOM 665 N N . ARG A 1 83 ? -14.919 1.968 12.954 1.00 95.06 83 ARG A N 1
ATOM 666 C CA . ARG A 1 83 ? -15.068 2.568 14.296 1.00 95.06 83 ARG A CA 1
ATOM 667 C C . ARG A 1 83 ? -14.677 4.042 14.332 1.00 95.06 83 ARG A C 1
ATOM 669 O O . ARG A 1 83 ? -15.110 4.754 15.233 1.00 95.06 83 ARG A O 1
ATOM 676 N N . ILE A 1 84 ? -13.861 4.486 13.382 1.00 92.94 84 ILE A N 1
ATOM 677 C CA . ILE A 1 84 ? -13.565 5.904 13.175 1.00 92.94 84 ILE A CA 1
ATOM 678 C C . ILE A 1 84 ? -14.628 6.516 12.258 1.00 92.94 84 ILE A C 1
ATOM 680 O O . ILE A 1 84 ? -15.259 5.810 11.473 1.00 92.94 84 ILE A O 1
ATOM 684 N N . ASP A 1 85 ? -14.829 7.833 12.342 1.00 93.12 85 ASP A N 1
ATOM 685 C CA . ASP A 1 85 ? -15.754 8.563 11.461 1.00 93.12 85 ASP A CA 1
ATOM 686 C C . ASP A 1 85 ? -15.155 8.711 10.045 1.00 93.12 85 ASP A C 1
ATOM 688 O O . ASP A 1 85 ? -14.812 9.802 9.583 1.00 93.12 85 ASP A O 1
ATOM 692 N N . TRP A 1 86 ? -14.930 7.564 9.394 1.00 94.94 86 TRP A N 1
ATOM 693 C CA . TRP A 1 86 ? -14.190 7.428 8.143 1.00 94.94 86 TRP A CA 1
ATOM 694 C C . TRP A 1 86 ? -14.849 8.182 6.994 1.00 94.94 86 TRP A C 1
ATOM 696 O O . TRP A 1 86 ? -14.149 8.832 6.224 1.00 94.94 86 TRP A O 1
ATOM 706 N N . ASP A 1 87 ? -16.180 8.137 6.879 1.00 93.56 87 ASP A N 1
ATOM 707 C CA . ASP A 1 87 ? -16.895 8.862 5.822 1.00 93.56 87 ASP A CA 1
ATOM 708 C C . ASP A 1 87 ? -16.677 10.375 5.956 1.00 93.56 87 ASP A C 1
ATOM 710 O O . ASP A 1 87 ? -16.278 11.029 4.988 1.00 93.56 87 ASP A O 1
ATOM 714 N N . ARG A 1 88 ? -16.816 10.929 7.169 1.00 94.31 88 ARG A N 1
ATOM 715 C CA . ARG A 1 88 ? -16.537 12.349 7.419 1.00 94.31 88 ARG A CA 1
ATOM 716 C C . ARG A 1 88 ? -15.077 12.700 7.164 1.00 94.31 88 ARG A C 1
ATOM 718 O O . ARG A 1 88 ? -14.795 13.735 6.560 1.00 94.31 88 ARG A O 1
ATOM 725 N N . MET A 1 89 ? -14.152 11.853 7.607 1.00 95.25 89 MET A N 1
ATOM 726 C CA . MET A 1 89 ? -12.715 12.044 7.416 1.00 95.25 89 MET A CA 1
ATOM 727 C C . MET A 1 89 ? -12.347 12.064 5.930 1.00 95.25 89 MET A C 1
ATOM 729 O O . MET A 1 89 ? -11.685 12.991 5.472 1.00 95.25 89 MET A O 1
ATOM 733 N N . TRP A 1 90 ? -12.848 11.095 5.162 1.00 95.25 90 TRP A N 1
ATOM 734 C CA . TRP A 1 90 ? -12.613 10.992 3.726 1.00 95.25 90 TRP A CA 1
ATOM 735 C C . TRP A 1 90 ? -13.205 12.173 2.957 1.00 95.25 90 TRP A C 1
ATOM 737 O O . TRP A 1 90 ? -12.551 12.724 2.074 1.00 95.25 90 TRP A O 1
ATOM 747 N N . ARG A 1 91 ? -14.432 12.596 3.293 1.00 94.38 91 ARG A N 1
ATOM 748 C CA . ARG A 1 91 ? -15.062 13.781 2.687 1.00 94.38 91 ARG A CA 1
ATOM 749 C C . ARG A 1 91 ? -14.294 15.053 3.010 1.00 94.38 91 ARG A C 1
ATOM 751 O O . ARG A 1 91 ? -14.081 15.862 2.116 1.00 94.38 91 ARG A O 1
ATOM 758 N N . THR A 1 92 ? -13.855 15.217 4.257 1.00 95.00 92 THR A N 1
ATOM 759 C CA . THR A 1 92 ? -13.026 16.362 4.659 1.00 95.00 92 THR A CA 1
ATOM 760 C C . THR A 1 92 ? -11.729 16.389 3.859 1.00 95.00 92 THR A C 1
ATOM 762 O O . THR A 1 92 ? -11.417 17.417 3.269 1.00 95.00 92 THR A O 1
ATOM 765 N N . ALA A 1 93 ? -11.029 15.256 3.759 1.00 94.62 93 ALA A N 1
ATOM 766 C CA . ALA A 1 93 ? -9.815 15.141 2.955 1.00 94.62 93 ALA A CA 1
ATOM 767 C C . ALA A 1 93 ? -10.069 15.506 1.487 1.00 94.62 93 ALA A C 1
ATOM 769 O O . ALA A 1 93 ? -9.352 16.324 0.922 1.00 94.62 93 ALA A O 1
ATOM 770 N N . ALA A 1 94 ? -11.141 14.974 0.890 1.00 94.19 94 ALA A N 1
ATOM 771 C CA . ALA A 1 94 ? -11.525 15.293 -0.481 1.00 94.19 94 ALA A CA 1
ATOM 772 C C . ALA A 1 94 ? -11.799 16.793 -0.666 1.00 94.19 94 ALA A C 1
ATOM 774 O O . ALA A 1 94 ? -11.280 17.392 -1.600 1.00 94.19 94 ALA A O 1
ATOM 775 N N . HIS A 1 95 ? -12.564 17.417 0.235 1.00 94.00 95 HIS A N 1
ATOM 776 C CA . HIS A 1 95 ? -12.831 18.855 0.190 1.00 94.00 95 HIS A CA 1
ATOM 777 C C . HIS A 1 95 ? -11.553 19.691 0.288 1.00 94.00 95 HIS A C 1
ATOM 779 O O . HIS A 1 95 ? -11.433 20.684 -0.420 1.00 94.00 95 HIS A O 1
ATOM 785 N N . GLN A 1 96 ? -10.604 19.287 1.133 1.00 92.81 96 GLN A N 1
ATOM 786 C CA . GLN A 1 96 ? -9.336 19.994 1.310 1.00 92.81 96 GLN A CA 1
ATOM 787 C C . GLN A 1 96 ? -8.428 19.840 0.089 1.00 92.81 96 GLN A C 1
ATOM 789 O O . GLN A 1 96 ? -7.937 20.834 -0.435 1.00 92.81 96 GLN A O 1
ATOM 794 N N . CYS A 1 97 ? -8.266 18.622 -0.432 1.00 91.44 97 CYS A N 1
ATOM 795 C CA . CYS A 1 97 ? -7.483 18.388 -1.646 1.00 91.44 97 CYS A CA 1
ATOM 796 C C . CYS A 1 97 ? -8.088 19.086 -2.875 1.00 91.44 97 CYS A C 1
ATOM 798 O O . CYS A 1 97 ? -7.347 19.517 -3.756 1.00 91.44 97 CYS A O 1
ATOM 800 N N . LEU A 1 98 ? -9.419 19.222 -2.924 1.00 92.38 98 LEU A N 1
ATOM 801 C CA . LEU A 1 98 ? -10.127 19.873 -4.027 1.00 92.38 98 LEU A CA 1
ATOM 802 C C . LEU A 1 98 ? -10.243 21.401 -3.890 1.00 92.38 98 LEU A C 1
ATOM 804 O O . LEU A 1 98 ? -10.700 22.059 -4.825 1.00 92.38 98 LEU A O 1
ATOM 808 N N . HIS A 1 99 ? -9.863 21.969 -2.741 1.00 89.00 99 HIS A N 1
ATOM 809 C CA . HIS A 1 99 ? -10.000 23.402 -2.471 1.00 89.00 99 HIS A CA 1
ATOM 810 C C . HIS A 1 99 ? -9.139 24.242 -3.423 1.00 89.00 99 HIS A C 1
ATOM 812 O O . HIS A 1 99 ? -9.619 25.211 -4.009 1.00 89.00 99 HIS A O 1
ATOM 818 N N . ASP A 1 100 ? -7.881 23.836 -3.612 1.00 76.62 100 ASP A N 1
ATOM 819 C CA . ASP A 1 100 ? -6.918 24.579 -4.432 1.00 76.62 100 ASP A CA 1
ATOM 820 C C . ASP A 1 100 ? -6.975 24.171 -5.909 1.00 76.62 100 ASP A C 1
ATOM 822 O O . ASP A 1 100 ? -6.707 24.972 -6.808 1.00 76.62 100 ASP A O 1
ATOM 826 N N . LYS A 1 101 ? -7.322 22.909 -6.176 1.00 76.69 101 LYS A N 1
ATOM 827 C CA . LYS A 1 101 ? -7.464 22.350 -7.521 1.00 76.69 101 LYS A CA 1
ATOM 828 C C . LYS A 1 101 ? -8.781 21.597 -7.600 1.00 76.69 101 LYS A C 1
ATOM 830 O O . LYS A 1 101 ? -8.986 20.655 -6.858 1.00 76.69 101 LYS A O 1
ATOM 835 N N . TRP A 1 102 ? -9.630 21.920 -8.571 1.00 85.38 102 TRP A N 1
ATOM 836 C CA . TRP A 1 102 ? -10.926 21.253 -8.797 1.00 85.38 102 TRP A CA 1
ATOM 837 C C . TRP A 1 102 ? -10.834 19.767 -9.211 1.00 85.38 102 TRP A C 1
ATOM 839 O O . TRP A 1 102 ? -11.826 19.174 -9.629 1.00 85.38 102 TRP A O 1
ATOM 849 N N . TYR A 1 103 ? -9.648 19.167 -9.138 1.00 86.25 103 TYR A N 1
ATOM 850 C CA . TYR A 1 103 ? -9.369 17.773 -9.445 1.00 86.25 103 TYR A CA 1
ATOM 851 C C . TYR A 1 103 ? -8.188 17.278 -8.601 1.00 86.25 103 TYR A C 1
ATOM 853 O O . TYR A 1 103 ? -7.338 18.059 -8.173 1.00 86.25 103 TYR A O 1
ATOM 861 N N . LEU A 1 104 ? -8.120 15.963 -8.409 1.00 87.12 104 LEU A N 1
ATOM 862 C CA . LEU A 1 104 ? -7.020 15.287 -7.722 1.00 87.12 104 LEU A CA 1
ATOM 863 C C . LEU A 1 104 ? -5.957 14.902 -8.754 1.00 87.12 104 LEU A C 1
ATOM 865 O O . LEU A 1 104 ? -6.275 14.210 -9.718 1.00 87.12 104 LEU A O 1
ATOM 869 N N . ILE A 1 105 ? -4.710 15.344 -8.574 1.00 83.69 105 ILE A N 1
ATOM 870 C CA . ILE A 1 105 ? -3.626 15.070 -9.547 1.00 83.69 105 ILE A CA 1
ATOM 871 C C . ILE A 1 105 ? -3.238 13.587 -9.516 1.00 83.69 105 ILE A C 1
ATOM 873 O O . ILE A 1 105 ? -2.951 13.002 -10.553 1.00 83.69 105 ILE A O 1
ATOM 877 N N . GLU A 1 106 ? -3.274 12.982 -8.330 1.00 84.19 106 GLU A N 1
ATOM 878 C CA . GLU A 1 106 ? -2.875 11.591 -8.086 1.00 84.19 106 GLU A CA 1
ATOM 879 C C . GLU A 1 106 ? -4.041 10.749 -7.540 1.00 84.19 106 GLU A C 1
ATOM 881 O O . GLU A 1 106 ? -3.854 9.787 -6.800 1.00 84.19 106 GLU A O 1
ATOM 886 N N . GLY A 1 107 ? -5.276 11.147 -7.857 1.00 88.06 107 GLY A N 1
ATOM 887 C CA . GLY A 1 107 ? -6.467 10.414 -7.436 1.00 88.06 107 GLY A CA 1
ATOM 888 C C . GLY A 1 107 ? -6.610 10.306 -5.915 1.00 88.06 107 GLY A C 1
ATOM 889 O O . GLY A 1 107 ? -6.416 11.271 -5.173 1.00 88.06 107 GLY A O 1
ATOM 890 N N . ASP A 1 108 ? -7.003 9.127 -5.449 1.00 88.25 108 ASP A N 1
ATOM 891 C CA . ASP A 1 108 ? -7.302 8.846 -4.047 1.00 88.25 108 ASP A CA 1
ATOM 892 C C . ASP A 1 108 ? -6.066 8.801 -3.137 1.00 88.25 108 ASP A C 1
ATOM 894 O O . ASP A 1 108 ? -6.206 9.058 -1.937 1.00 88.25 108 ASP A O 1
ATOM 898 N N . GLN A 1 109 ? -4.857 8.592 -3.671 1.00 90.75 109 GLN A N 1
ATOM 899 C CA . GLN A 1 109 ? -3.634 8.641 -2.860 1.00 90.75 109 GLN A CA 1
ATOM 900 C C . GLN A 1 109 ? -3.417 10.022 -2.218 1.00 90.75 109 GLN A C 1
ATOM 902 O O . GLN A 1 109 ? -2.929 10.113 -1.090 1.00 90.75 109 GLN A O 1
ATOM 907 N N . GLN A 1 110 ? -3.859 11.105 -2.873 1.00 91.00 110 GLN A N 1
ATOM 908 C CA . GLN A 1 110 ? -3.783 12.456 -2.298 1.00 91.00 110 GLN A CA 1
ATOM 909 C C . GLN A 1 110 ? -4.600 12.585 -1.013 1.00 91.00 110 GLN A C 1
ATOM 911 O O . GLN A 1 110 ? -4.187 13.267 -0.075 1.00 91.00 110 GLN A O 1
ATOM 916 N N . LEU A 1 111 ? -5.745 11.903 -0.952 1.00 94.31 111 LEU A N 1
ATOM 917 C CA . LEU A 1 111 ? -6.622 11.930 0.214 1.00 94.31 111 LEU A CA 1
ATOM 918 C C . LEU A 1 111 ? -5.976 11.160 1.362 1.00 94.31 111 LEU A C 1
ATOM 920 O O . LEU A 1 111 ? -6.016 11.630 2.496 1.00 94.31 111 LEU A O 1
ATOM 924 N N . PHE A 1 112 ? -5.323 10.028 1.078 1.00 94.56 112 PHE A N 1
ATOM 925 C CA . PHE A 1 112 ? -4.524 9.323 2.080 1.00 94.56 112 PHE A CA 1
ATOM 926 C C . PHE A 1 112 ? -3.379 10.186 2.606 1.00 94.56 112 PHE A C 1
ATOM 928 O O . PHE A 1 112 ? -3.242 10.295 3.820 1.00 94.56 112 PHE A O 1
ATOM 935 N N . ASN A 1 113 ? -2.619 10.860 1.739 1.00 93.12 113 ASN A N 1
ATOM 936 C CA . ASN A 1 113 ? -1.564 11.784 2.170 1.00 93.12 113 ASN A CA 1
ATOM 937 C C . ASN A 1 113 ? -2.100 12.847 3.145 1.00 93.12 113 ASN A C 1
ATOM 939 O O . ASN A 1 113 ? -1.515 13.059 4.208 1.00 93.12 113 ASN A O 1
ATOM 943 N N . TRP A 1 114 ? -3.250 13.457 2.841 1.00 92.75 114 TRP A N 1
ATOM 944 C CA . TRP A 1 114 ? -3.883 14.439 3.728 1.00 92.75 114 TRP A CA 1
ATOM 945 C C . TRP A 1 114 ? -4.373 13.827 5.053 1.00 92.75 114 TRP A C 1
ATOM 947 O O . TRP A 1 114 ? -4.171 14.400 6.127 1.00 92.75 114 TRP A O 1
ATOM 957 N N . ILE A 1 115 ? -4.999 12.646 5.009 1.00 94.75 115 ILE A N 1
ATOM 958 C CA . ILE A 1 115 ? -5.476 11.951 6.215 1.00 94.75 115 ILE A CA 1
ATOM 959 C C . ILE A 1 115 ? -4.301 11.581 7.118 1.00 94.75 115 ILE A C 1
ATOM 961 O O . ILE A 1 115 ? -4.372 11.796 8.321 1.00 94.75 115 ILE A O 1
ATOM 965 N N . ILE A 1 116 ? -3.206 11.068 6.559 1.00 94.56 116 ILE A N 1
ATOM 966 C CA . ILE A 1 116 ? -2.022 10.695 7.336 1.00 94.56 116 ILE A CA 1
ATOM 967 C C . ILE A 1 116 ? -1.351 11.931 7.933 1.00 94.56 116 ILE A C 1
ATOM 969 O O . ILE A 1 116 ? -0.907 11.899 9.077 1.00 94.56 116 ILE A O 1
ATOM 973 N N . PHE A 1 117 ? -1.304 13.034 7.185 1.00 91.81 117 PHE A N 1
ATOM 974 C CA . PHE A 1 117 ? -0.787 14.297 7.700 1.00 91.81 117 PHE A CA 1
ATOM 975 C C . PHE A 1 117 ? -1.579 14.791 8.922 1.00 91.81 117 PHE A C 1
ATOM 977 O O . PHE A 1 117 ? -0.988 15.297 9.874 1.00 91.81 117 PHE A O 1
ATOM 984 N N . THR A 1 118 ? -2.905 14.623 8.919 1.00 92.88 118 THR A N 1
ATOM 985 C CA . THR A 1 118 ? -3.783 15.099 10.003 1.00 92.88 118 THR A CA 1
ATOM 986 C C . THR A 1 118 ? -3.984 14.101 11.146 1.00 92.88 118 THR A C 1
ATOM 988 O O . THR A 1 118 ? -4.203 14.530 12.276 1.00 92.88 118 THR A O 1
ATOM 991 N N . GLN A 1 119 ? -3.909 12.796 10.876 1.00 95.00 119 GLN A N 1
ATOM 992 C CA . GLN A 1 119 ? -4.094 11.693 11.832 1.00 95.00 119 GLN A CA 1
ATOM 993 C C . GLN A 1 119 ? -3.021 10.607 11.622 1.00 95.00 119 GLN A C 1
ATOM 995 O O . GLN A 1 119 ? -3.314 9.492 11.166 1.00 95.00 119 GLN A O 1
ATOM 1000 N N . PRO A 1 120 ? -1.749 10.920 11.917 1.00 94.00 120 PRO A N 1
ATOM 1001 C CA . PRO A 1 120 ? -0.625 10.032 11.633 1.00 94.00 120 PRO A CA 1
ATOM 1002 C C . PRO A 1 120 ? -0.652 8.713 12.412 1.00 94.00 120 PRO A C 1
ATOM 1004 O O . PRO A 1 120 ? -0.108 7.707 11.961 1.00 94.00 120 PRO A O 1
ATOM 1007 N N . GLU A 1 121 ? -1.316 8.679 13.564 1.00 95.12 121 GLU A N 1
ATOM 1008 C CA . GLU A 1 121 ? -1.488 7.491 14.397 1.00 95.12 121 GLU A CA 1
ATOM 1009 C C . GLU A 1 121 ? -2.294 6.373 13.722 1.00 95.12 121 GLU A C 1
ATOM 1011 O O . GLU A 1 121 ? -2.173 5.211 14.117 1.00 95.12 121 GLU A O 1
ATOM 1016 N N . LEU A 1 122 ? -3.091 6.701 12.697 1.00 96.44 122 LEU A N 1
ATOM 1017 C CA . LEU A 1 122 ? -3.881 5.727 11.943 1.00 96.44 122 LEU A CA 1
ATOM 1018 C C . LEU A 1 122 ? -3.047 4.953 10.913 1.00 96.44 122 LEU A C 1
ATOM 1020 O O . LEU A 1 122 ? -3.509 3.925 10.412 1.00 96.44 122 LEU A O 1
ATOM 1024 N N . TYR A 1 123 ? -1.836 5.422 10.608 1.00 95.94 123 TYR A N 1
ATOM 1025 C CA . TYR A 1 123 ? -1.019 4.938 9.503 1.00 95.94 123 TYR A CA 1
ATOM 1026 C C . TYR A 1 123 ? 0.052 3.935 9.932 1.00 95.94 123 TYR A C 1
ATOM 1028 O O . TYR A 1 123 ? 0.836 4.166 10.856 1.00 95.94 123 TYR A O 1
ATOM 1036 N N . TYR A 1 124 ? 0.128 2.827 9.200 1.00 95.56 124 TYR A N 1
ATOM 1037 C CA . TYR A 1 124 ? 1.212 1.858 9.262 1.00 95.56 124 TYR A CA 1
ATOM 1038 C C . TYR A 1 124 ? 2.080 1.912 7.999 1.00 95.56 124 TYR A C 1
ATOM 1040 O O . TYR A 1 124 ? 1.596 1.742 6.881 1.00 95.56 124 TYR A O 1
ATOM 1048 N N . ARG A 1 125 ? 3.393 2.062 8.182 1.00 93.38 125 ARG A N 1
ATOM 1049 C CA . ARG A 1 125 ? 4.368 2.095 7.086 1.00 93.38 125 ARG A CA 1
ATOM 1050 C C . ARG A 1 125 ? 4.658 0.690 6.559 1.00 93.38 125 ARG A C 1
ATOM 1052 O O . ARG A 1 125 ? 5.414 -0.065 7.174 1.00 93.38 125 ARG A O 1
ATOM 1059 N N . VAL A 1 126 ? 4.076 0.340 5.415 1.00 95.69 126 VAL A N 1
ATOM 1060 C CA . VAL A 1 126 ? 4.337 -0.940 4.745 1.00 95.69 126 VAL A CA 1
ATOM 1061 C C . VAL A 1 126 ? 5.726 -0.902 4.085 1.00 95.69 126 VAL A C 1
ATOM 1063 O O . VAL A 1 126 ? 6.067 0.093 3.444 1.00 95.69 126 VAL A O 1
ATOM 1066 N N . PRO A 1 127 ? 6.552 -1.958 4.219 1.00 93.69 127 PRO A N 1
ATOM 1067 C CA . PRO A 1 127 ? 7.864 -2.008 3.576 1.00 93.69 127 PRO A CA 1
ATOM 1068 C C . PRO A 1 127 ? 7.794 -1.938 2.046 1.00 93.69 127 PRO A C 1
ATOM 1070 O O . PRO A 1 127 ? 6.932 -2.559 1.428 1.00 93.69 127 PRO A O 1
ATOM 1073 N N . CYS A 1 128 ? 8.742 -1.222 1.435 1.00 91.62 128 CYS A N 1
ATOM 1074 C CA . CYS A 1 128 ? 8.723 -0.927 0.000 1.00 91.62 128 CYS A CA 1
ATOM 1075 C C . CYS A 1 128 ? 8.771 -2.153 -0.926 1.00 91.62 128 CYS A C 1
ATOM 1077 O O . CYS A 1 128 ? 8.304 -2.054 -2.053 1.00 91.62 128 CYS A O 1
ATOM 1079 N N . GLU A 1 129 ? 9.272 -3.315 -0.482 1.00 92.19 129 GLU A N 1
ATOM 1080 C CA . GLU A 1 129 ? 9.281 -4.538 -1.301 1.00 92.19 129 GLU A CA 1
ATOM 1081 C C . GLU A 1 129 ? 7.876 -5.042 -1.649 1.00 92.19 129 GLU A C 1
ATOM 1083 O O . GLU A 1 129 ? 7.720 -5.798 -2.608 1.00 92.19 129 GLU A O 1
ATOM 1088 N N . TRP A 1 130 ? 6.868 -4.610 -0.885 1.00 95.62 130 TRP A N 1
ATOM 1089 C CA . TRP A 1 130 ? 5.452 -4.874 -1.120 1.00 95.62 130 TRP A CA 1
ATOM 1090 C C . TRP A 1 130 ? 4.777 -3.838 -2.026 1.00 95.62 130 TRP A C 1
ATOM 1092 O O . TRP A 1 130 ? 3.585 -3.962 -2.271 1.00 95.62 130 TRP A O 1
ATOM 1102 N N . ASN A 1 131 ? 5.497 -2.826 -2.510 1.00 94.75 131 ASN A N 1
ATOM 1103 C CA . ASN A 1 131 ? 5.005 -1.875 -3.508 1.00 94.75 131 ASN A CA 1
ATOM 1104 C C . ASN A 1 131 ? 6.198 -1.194 -4.207 1.00 94.75 131 ASN A C 1
ATOM 1106 O O . ASN A 1 131 ? 6.467 -0.004 -4.008 1.00 94.75 131 ASN A O 1
ATOM 1110 N N . VAL A 1 132 ? 6.973 -1.973 -4.970 1.00 91.06 132 VAL A N 1
ATOM 1111 C CA . VAL A 1 132 ? 8.093 -1.447 -5.766 1.00 91.06 132 VAL A CA 1
ATOM 1112 C C . VAL A 1 132 ? 7.521 -0.818 -7.031 1.00 91.06 132 VAL A C 1
ATOM 1114 O O . VAL A 1 132 ? 6.950 -1.519 -7.863 1.00 91.06 132 VAL A O 1
ATOM 1117 N N . GLN A 1 133 ? 7.655 0.497 -7.172 1.00 90.38 133 GLN A N 1
ATOM 1118 C CA . GLN A 1 133 ? 6.907 1.289 -8.149 1.00 90.38 133 GLN A CA 1
ATOM 1119 C C . GLN A 1 133 ? 7.726 1.510 -9.414 1.00 90.38 133 GLN A C 1
ATOM 1121 O O . GLN A 1 133 ? 8.765 2.153 -9.371 1.00 90.38 133 GLN A O 1
ATOM 1126 N N . MET A 1 134 ? 7.259 1.018 -10.558 1.00 86.00 134 MET A N 1
ATOM 1127 C CA . MET A 1 134 ? 8.010 0.957 -11.818 1.00 86.00 134 MET A CA 1
ATOM 1128 C C . MET A 1 134 ? 7.798 2.182 -12.713 1.00 86.00 134 MET A C 1
ATOM 1130 O O . MET A 1 134 ? 7.564 2.055 -13.920 1.00 86.00 134 MET A O 1
ATOM 1134 N N . TYR A 1 135 ? 7.900 3.377 -12.139 1.00 79.06 135 TYR A N 1
ATOM 1135 C CA . TYR A 1 135 ? 7.598 4.616 -12.850 1.00 79.06 135 TYR A CA 1
ATOM 1136 C C . TYR A 1 135 ? 8.699 5.027 -13.839 1.00 79.06 135 TYR A C 1
ATOM 1138 O O . TYR A 1 135 ? 8.389 5.601 -14.885 1.00 79.06 135 TYR A O 1
ATOM 1146 N N . ASN A 1 136 ? 9.973 4.715 -13.561 1.00 74.50 136 ASN A N 1
ATOM 1147 C CA . ASN A 1 136 ? 11.110 5.032 -14.430 1.00 74.50 136 ASN A CA 1
ATOM 1148 C C . ASN A 1 136 ? 12.151 3.891 -14.480 1.00 74.50 136 ASN A C 1
ATOM 1150 O O . ASN A 1 136 ? 12.004 2.842 -13.861 1.00 74.50 136 ASN A O 1
ATOM 1154 N N . ARG A 1 137 ? 13.231 4.066 -15.257 1.00 67.69 137 ARG A N 1
ATOM 1155 C CA . ARG A 1 137 ? 14.279 3.033 -15.414 1.00 67.69 137 ARG A CA 1
ATOM 1156 C C . ARG A 1 137 ? 15.055 2.723 -14.128 1.00 67.69 137 ARG A C 1
ATOM 1158 O O . ARG A 1 137 ? 15.604 1.630 -14.024 1.00 67.69 137 ARG A O 1
ATOM 1165 N N . LEU A 1 138 ? 15.114 3.674 -13.201 1.00 66.62 138 LEU A N 1
ATOM 1166 C CA . LEU A 1 138 ? 15.897 3.636 -11.967 1.00 66.62 138 LEU A CA 1
ATOM 1167 C C . LEU A 1 138 ? 15.039 3.364 -10.724 1.00 66.62 138 LEU A C 1
ATOM 1169 O O . LEU A 1 138 ? 15.560 3.412 -9.620 1.00 66.62 138 LEU A O 1
ATOM 1173 N N . SER A 1 139 ? 13.755 3.049 -10.877 1.00 67.25 139 SER A N 1
ATOM 1174 C CA . SER A 1 139 ? 12.818 2.802 -9.777 1.00 67.25 139 SER A CA 1
ATOM 1175 C C . SER A 1 139 ? 13.308 1.798 -8.722 1.00 67.25 139 SER A C 1
ATOM 1177 O O . SER A 1 139 ? 13.030 1.937 -7.535 1.00 67.25 139 SER A O 1
ATOM 1179 N N . SER A 1 140 ? 14.112 0.814 -9.120 1.00 65.50 140 SER A N 1
ATOM 1180 C CA . SER A 1 140 ? 14.749 -0.143 -8.206 1.00 65.50 140 SER A CA 1
ATOM 1181 C C . SER A 1 140 ? 15.818 0.449 -7.290 1.00 65.50 140 SER A C 1
ATOM 1183 O O . SER A 1 140 ? 16.211 -0.195 -6.322 1.00 65.50 140 SER A O 1
ATOM 1185 N N . VAL A 1 141 ? 16.300 1.662 -7.566 1.00 74.81 141 VAL A N 1
ATOM 1186 C CA . VAL A 1 141 ? 17.214 2.394 -6.680 1.00 74.81 141 VAL A CA 1
ATOM 1187 C C . VAL A 1 141 ? 16.479 2.833 -5.417 1.00 74.81 141 VAL A C 1
ATOM 1189 O O . VAL A 1 141 ? 17.030 2.723 -4.326 1.00 74.81 141 VAL A O 1
ATOM 1192 N N . CYS A 1 142 ? 15.223 3.265 -5.556 1.00 80.94 142 CYS A N 1
ATOM 1193 C CA . CYS A 1 142 ? 14.384 3.693 -4.440 1.00 80.94 142 CYS A CA 1
ATOM 1194 C C . CYS A 1 142 ? 14.072 2.528 -3.482 1.00 80.94 142 CYS A C 1
ATOM 1196 O O . CYS A 1 142 ? 14.099 2.687 -2.263 1.00 80.94 142 CYS A O 1
ATOM 1198 N N . CYS A 1 143 ? 13.835 1.327 -4.015 1.00 85.75 143 CYS A N 1
ATOM 1199 C CA . CYS A 1 143 ? 13.678 0.115 -3.213 1.00 85.75 143 CYS A CA 1
ATOM 1200 C C . CYS A 1 143 ? 14.598 -0.999 -3.735 1.00 85.75 143 CYS A C 1
ATOM 1202 O O . CYS A 1 143 ? 14.185 -1.763 -4.612 1.00 85.75 143 CYS A O 1
ATOM 1204 N N . PRO A 1 144 ? 15.833 -1.119 -3.208 1.00 82.19 144 PRO A N 1
ATOM 1205 C CA . PRO A 1 144 ? 16.779 -2.134 -3.655 1.00 82.19 144 PRO A CA 1
ATOM 1206 C C . PRO A 1 144 ? 16.261 -3.543 -3.358 1.00 82.19 144 PRO A C 1
ATOM 1208 O O . PRO A 1 144 ? 16.206 -3.971 -2.201 1.00 82.19 144 PRO A O 1
ATOM 1211 N N . VAL A 1 145 ? 15.883 -4.259 -4.417 1.00 82.69 145 VAL A N 1
ATOM 1212 C CA . VAL A 1 145 ? 15.346 -5.621 -4.356 1.00 82.69 145 VAL A CA 1
ATOM 1213 C C . VAL A 1 145 ? 15.909 -6.507 -5.467 1.00 82.69 145 VAL A C 1
ATOM 1215 O O . VAL A 1 145 ? 16.408 -6.019 -6.483 1.00 82.69 145 VAL A O 1
ATOM 1218 N N . VAL A 1 146 ? 15.791 -7.823 -5.292 1.00 80.25 146 VAL A N 1
ATOM 1219 C CA . VAL A 1 146 ? 16.155 -8.834 -6.294 1.00 80.25 146 VAL A CA 1
ATOM 1220 C C . VAL A 1 146 ? 14.944 -9.669 -6.700 1.00 80.25 146 VAL A C 1
ATOM 1222 O O . VAL A 1 146 ? 14.091 -9.991 -5.876 1.00 80.25 146 VAL A O 1
ATOM 1225 N N . TRP A 1 147 ? 14.870 -10.030 -7.981 1.00 77.69 147 TRP A N 1
ATOM 1226 C CA . TRP A 1 147 ? 13.865 -10.955 -8.497 1.00 77.69 147 TRP A CA 1
ATOM 1227 C C . TRP A 1 147 ? 14.506 -12.343 -8.494 1.00 77.69 147 TRP A C 1
ATOM 1229 O O . TRP A 1 147 ? 15.466 -12.543 -9.239 1.00 77.69 147 TRP A O 1
ATOM 1239 N N . PRO A 1 148 ? 14.026 -13.304 -7.690 1.00 68.56 148 PRO A N 1
ATOM 1240 C CA . PRO A 1 148 ? 14.566 -14.656 -7.728 1.00 68.56 148 PRO A CA 1
ATOM 1241 C C . PRO A 1 148 ? 14.259 -15.313 -9.084 1.00 68.56 148 PRO A C 1
ATOM 1243 O O . PRO A 1 148 ? 13.108 -15.419 -9.489 1.00 68.56 148 PRO A O 1
ATOM 1246 N N . ASP A 1 149 ? 15.278 -15.770 -9.814 1.00 59.34 149 ASP A N 1
ATOM 1247 C CA . ASP A 1 149 ? 15.074 -16.472 -11.099 1.00 59.34 149 ASP A CA 1
ATOM 1248 C C . ASP A 1 149 ? 14.372 -17.829 -10.950 1.00 59.34 149 ASP A C 1
ATOM 1250 O O . ASP A 1 149 ? 13.951 -18.428 -11.936 1.00 59.34 149 ASP A O 1
ATOM 1254 N N . ARG A 1 150 ? 14.227 -18.292 -9.710 1.00 58.16 150 ARG A N 1
ATOM 1255 C CA . ARG A 1 150 ? 13.551 -19.526 -9.336 1.00 58.16 150 ARG A CA 1
ATOM 1256 C C . ARG A 1 150 ? 12.104 -19.249 -8.968 1.00 58.16 150 ARG A C 1
ATOM 1258 O O . ARG A 1 150 ? 11.799 -18.206 -8.388 1.00 58.16 150 ARG A O 1
ATOM 1265 N N . ARG A 1 151 ? 11.226 -20.197 -9.290 1.00 54.25 151 ARG A N 1
ATOM 1266 C CA . ARG A 1 151 ? 9.816 -20.126 -8.895 1.00 54.25 151 ARG A CA 1
ATOM 1267 C C . ARG A 1 151 ? 9.692 -20.113 -7.361 1.00 54.25 151 ARG A C 1
ATOM 1269 O O . ARG A 1 151 ? 10.599 -20.613 -6.694 1.00 54.25 151 ARG A O 1
ATOM 1276 N N . PRO A 1 152 ? 8.594 -19.587 -6.784 1.00 47.62 152 PRO A N 1
ATOM 1277 C CA . PRO A 1 152 ? 8.403 -19.557 -5.332 1.00 47.62 152 PRO A CA 1
ATOM 1278 C C . PRO A 1 152 ? 8.634 -20.915 -4.638 1.00 47.62 152 PRO A C 1
ATOM 1280 O O . PRO A 1 152 ? 9.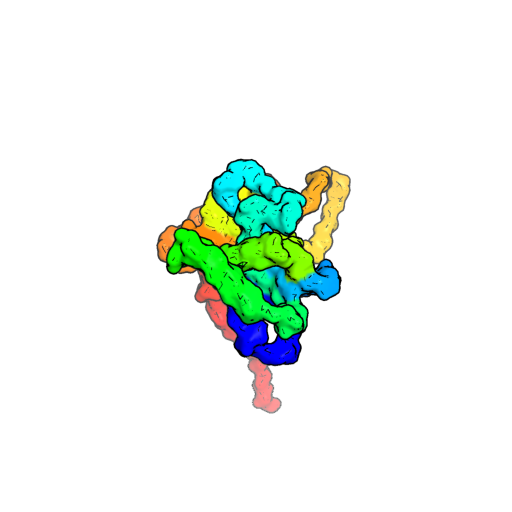225 -20.956 -3.562 1.00 47.62 152 PRO A O 1
ATOM 1283 N N . ASP A 1 153 ? 8.252 -22.023 -5.284 1.00 47.34 153 ASP A N 1
ATOM 1284 C CA . ASP A 1 153 ? 8.457 -23.411 -4.837 1.00 47.34 153 ASP A CA 1
ATOM 1285 C C . ASP A 1 153 ? 9.916 -23.905 -4.924 1.00 47.34 153 ASP A C 1
ATOM 1287 O O . ASP A 1 153 ? 10.305 -24.839 -4.227 1.00 47.34 153 ASP A O 1
ATOM 1291 N N . GLU A 1 154 ? 10.752 -23.255 -5.730 1.00 47.25 154 GLU A N 1
ATOM 1292 C CA . GLU A 1 154 ? 12.172 -23.574 -5.926 1.00 47.25 154 GLU A CA 1
ATOM 1293 C C . GLU A 1 154 ? 13.108 -22.690 -5.074 1.00 47.25 154 GLU A C 1
ATOM 1295 O O . GLU A 1 154 ? 14.290 -23.009 -4.895 1.00 47.25 154 GLU A O 1
ATOM 1300 N N . THR A 1 155 ? 12.603 -21.570 -4.546 1.00 51.34 155 THR A N 1
ATOM 1301 C CA . THR A 1 155 ? 13.319 -20.683 -3.609 1.00 51.34 155 THR A CA 1
ATOM 1302 C C . THR A 1 155 ? 13.389 -21.214 -2.175 1.00 51.34 155 THR A C 1
ATOM 1304 O O . THR A 1 155 ? 14.315 -20.840 -1.460 1.00 51.34 155 THR A O 1
ATOM 1307 N N . ASP A 1 156 ? 12.483 -22.113 -1.776 1.00 45.66 156 ASP A N 1
ATOM 1308 C CA . ASP A 1 156 ? 12.427 -22.708 -0.424 1.00 45.66 156 ASP A CA 1
ATOM 1309 C C . ASP A 1 156 ? 13.347 -23.932 -0.237 1.00 45.66 156 ASP A C 1
ATOM 1311 O O . ASP A 1 156 ? 13.385 -24.545 0.832 1.00 45.66 156 ASP A O 1
ATOM 1315 N N . CYS A 1 157 ? 14.131 -24.307 -1.252 1.00 38.97 157 CYS A N 1
ATOM 1316 C CA . CYS A 1 157 ? 15.108 -25.384 -1.113 1.00 38.97 157 CYS A CA 1
ATOM 1317 C C . CYS A 1 157 ? 16.389 -24.857 -0.439 1.00 38.97 157 CYS A C 1
ATOM 1319 O O . CYS A 1 157 ? 17.073 -24.018 -1.038 1.00 38.97 157 CYS A O 1
ATOM 1321 N N . PRO A 1 158 ? 16.780 -25.358 0.754 1.00 41.34 158 PRO A N 1
ATOM 1322 C CA . PRO A 1 158 ? 18.054 -24.997 1.355 1.00 41.34 158 PRO A CA 1
ATOM 1323 C C . PRO A 1 158 ? 19.171 -25.450 0.418 1.00 41.34 158 PRO A C 1
ATOM 1325 O O . PRO A 1 158 ? 19.406 -26.640 0.203 1.00 41.34 158 PRO A O 1
ATOM 1328 N N . VAL A 1 159 ? 19.847 -24.479 -0.186 1.00 44.12 159 VAL A N 1
ATOM 1329 C CA . VAL A 1 159 ? 21.038 -24.747 -0.979 1.00 44.12 159 VAL A CA 1
ATOM 1330 C C . VAL A 1 159 ? 22.082 -25.278 -0.000 1.00 44.12 159 VAL A C 1
ATOM 1332 O O . VAL A 1 159 ? 22.509 -24.556 0.898 1.00 44.12 159 VAL A O 1
ATOM 1335 N N . HIS A 1 160 ? 22.502 -26.533 -0.161 1.00 40.19 160 HIS A N 1
ATOM 1336 C CA . HIS A 1 160 ? 23.745 -27.019 0.433 1.00 40.19 160 HIS A CA 1
ATOM 1337 C C . HIS A 1 160 ? 24.902 -26.224 -0.190 1.00 40.19 160 HIS A C 1
ATOM 1339 O O . HIS A 1 160 ? 25.473 -26.610 -1.210 1.00 40.19 160 HIS A O 1
ATOM 1345 N N . ILE A 1 161 ? 25.194 -25.050 0.368 1.00 44.47 161 ILE A N 1
ATOM 1346 C CA . ILE A 1 161 ? 26.338 -24.234 -0.021 1.00 44.47 161 ILE A CA 1
ATOM 1347 C C . ILE A 1 161 ? 27.537 -24.794 0.736 1.00 44.47 161 ILE A C 1
ATOM 1349 O O . ILE A 1 161 ? 27.637 -24.639 1.948 1.00 44.47 161 ILE A O 1
ATOM 1353 N N . ASN A 1 162 ? 28.453 -25.437 0.011 1.00 39.50 162 ASN A N 1
ATOM 1354 C CA . ASN A 1 162 ? 29.804 -25.654 0.513 1.00 39.50 162 ASN A CA 1
ATOM 1355 C C . ASN A 1 162 ? 30.410 -24.287 0.866 1.00 39.50 162 ASN A C 1
ATOM 1357 O O . ASN A 1 162 ? 30.447 -23.382 0.029 1.00 39.50 162 ASN A O 1
ATOM 1361 N N . GLU A 1 163 ? 30.857 -24.161 2.112 1.00 41.88 163 GLU A N 1
ATOM 1362 C CA . GLU A 1 163 ? 31.429 -22.979 2.760 1.00 41.88 163 GLU A CA 1
ATOM 1363 C C . GLU A 1 163 ? 32.666 -22.429 2.017 1.00 41.88 163 GLU A C 1
ATOM 1365 O O . GLU A 1 163 ? 33.801 -22.661 2.417 1.00 41.88 163 GLU A O 1
ATOM 1370 N N . SER A 1 164 ? 32.496 -21.715 0.900 1.00 41.25 164 SER A N 1
ATOM 1371 C CA . SER A 1 164 ? 33.592 -20.920 0.306 1.00 41.25 164 SER A CA 1
ATOM 1372 C C . SER A 1 164 ? 33.149 -19.827 -0.671 1.00 41.25 164 SER A C 1
ATOM 1374 O O . SER A 1 164 ? 33.897 -19.441 -1.570 1.00 41.25 164 SER A O 1
ATOM 1376 N N . LYS A 1 165 ? 31.950 -19.265 -0.502 1.00 37.75 165 LYS A N 1
ATOM 1377 C CA . LYS A 1 165 ? 31.608 -17.985 -1.135 1.00 37.75 165 LYS A CA 1
ATOM 1378 C C . LYS A 1 165 ? 31.069 -17.047 -0.077 1.00 37.75 165 LYS A C 1
ATOM 1380 O O . LYS A 1 165 ? 30.049 -17.329 0.541 1.00 37.75 165 LYS A O 1
ATOM 1385 N N . THR A 1 166 ? 31.802 -15.961 0.136 1.00 33.50 166 THR A N 1
ATOM 1386 C CA . THR A 1 166 ? 31.399 -14.818 0.946 1.00 33.50 166 THR A CA 1
ATOM 1387 C C . THR A 1 166 ? 29.975 -14.418 0.569 1.00 33.50 166 THR A C 1
ATOM 1389 O O . THR A 1 166 ? 29.704 -13.983 -0.552 1.00 33.50 166 THR A O 1
ATOM 1392 N N . VAL A 1 167 ? 29.049 -14.642 1.498 1.00 37.47 167 VAL A N 1
ATOM 1393 C CA . VAL A 1 167 ? 27.688 -14.113 1.432 1.00 37.47 167 VAL A CA 1
ATOM 1394 C C . VAL A 1 167 ? 27.833 -12.587 1.418 1.00 37.47 167 VAL A C 1
ATOM 1396 O O . VAL A 1 167 ? 28.505 -12.066 2.305 1.00 37.47 167 VAL A O 1
ATOM 1399 N N . PRO A 1 168 ? 27.304 -11.855 0.421 1.00 36.50 168 PRO A N 1
ATOM 1400 C CA . PRO A 1 168 ? 27.330 -10.396 0.460 1.00 36.50 168 PRO A CA 1
ATOM 1401 C C . PRO A 1 168 ? 26.656 -9.913 1.752 1.00 36.50 168 PRO A C 1
ATOM 1403 O O . PRO A 1 168 ? 25.592 -10.426 2.095 1.00 36.50 168 PRO A O 1
ATOM 1406 N N . ASP A 1 169 ? 27.255 -8.933 2.435 1.00 36.53 169 ASP A N 1
ATOM 1407 C CA . ASP A 1 169 ? 26.900 -8.408 3.774 1.00 36.53 169 ASP A CA 1
ATOM 1408 C C . ASP A 1 169 ? 25.487 -7.787 3.918 1.00 36.53 169 ASP A C 1
ATOM 1410 O O . ASP A 1 169 ? 25.209 -7.030 4.846 1.00 36.53 169 ASP A O 1
ATOM 1414 N N . ASN A 1 170 ? 24.549 -8.090 3.022 1.00 44.97 170 ASN A N 1
ATOM 1415 C CA . ASN A 1 170 ? 23.150 -7.719 3.166 1.00 44.97 170 ASN A CA 1
ATOM 1416 C C . ASN A 1 170 ? 22.280 -8.761 2.441 1.00 44.97 170 ASN A C 1
ATOM 1418 O O . ASN A 1 170 ? 22.409 -8.885 1.215 1.00 44.97 170 ASN A O 1
ATOM 1422 N N . PRO A 1 171 ? 21.402 -9.525 3.126 1.00 51.03 171 PRO A N 1
ATOM 1423 C CA . PRO A 1 171 ? 20.460 -10.390 2.430 1.00 51.03 171 PRO A CA 1
ATOM 1424 C C . PRO A 1 171 ? 19.582 -9.489 1.561 1.00 51.03 171 PRO A C 1
ATOM 1426 O O . PRO A 1 171 ? 18.801 -8.679 2.059 1.00 51.03 171 PRO A O 1
ATOM 1429 N N . SER A 1 172 ? 19.776 -9.561 0.247 1.00 64.31 172 SER A N 1
ATOM 1430 C CA . SER A 1 172 ? 19.047 -8.712 -0.691 1.00 64.31 172 SER A CA 1
ATOM 1431 C C . SER A 1 172 ? 17.547 -8.950 -0.507 1.00 64.31 172 SER A C 1
ATOM 1433 O O . SER A 1 172 ? 17.095 -10.093 -0.587 1.00 64.31 172 SER A O 1
ATOM 1435 N N . ARG A 1 173 ? 16.771 -7.891 -0.232 1.00 82.00 173 ARG A N 1
ATOM 1436 C CA . ARG A 1 173 ? 15.305 -7.980 -0.115 1.00 82.00 173 ARG A CA 1
ATOM 1437 C C . ARG A 1 173 ? 14.744 -8.540 -1.422 1.00 82.00 173 ARG A C 1
ATOM 1439 O O . ARG A 1 173 ? 15.137 -8.103 -2.500 1.00 82.00 173 ARG A O 1
ATOM 1446 N N . LEU A 1 174 ? 13.839 -9.510 -1.342 1.00 86.19 174 LEU A N 1
ATOM 1447 C CA . LEU A 1 174 ? 13.170 -10.035 -2.532 1.00 86.19 174 LEU A CA 1
ATOM 1448 C C . LEU A 1 174 ? 12.130 -9.028 -3.022 1.00 86.19 174 LEU A C 1
ATOM 1450 O O . LEU A 1 174 ? 11.451 -8.401 -2.211 1.00 86.19 174 LEU A O 1
ATOM 1454 N N . LEU A 1 175 ? 11.972 -8.901 -4.336 1.00 87.38 175 LEU A N 1
ATOM 1455 C CA . LEU A 1 175 ? 10.840 -8.194 -4.921 1.00 87.38 175 LEU A CA 1
ATOM 1456 C C . LEU A 1 175 ? 9.572 -9.001 -4.637 1.00 87.38 175 LEU A C 1
ATOM 1458 O O . LEU A 1 175 ? 9.416 -10.100 -5.175 1.00 87.38 175 LEU A O 1
ATOM 1462 N N . LYS A 1 176 ? 8.681 -8.461 -3.797 1.00 91.69 176 LYS A N 1
ATOM 1463 C CA . LYS A 1 176 ? 7.448 -9.153 -3.401 1.00 91.69 176 LYS A CA 1
ATOM 1464 C C . LYS A 1 176 ? 6.239 -8.712 -4.201 1.00 91.69 176 LYS A C 1
ATOM 1466 O O . LYS A 1 176 ? 5.412 -9.549 -4.553 1.00 91.69 176 LYS A O 1
ATOM 1471 N N . LEU A 1 177 ? 6.157 -7.423 -4.508 1.00 93.00 177 LEU A N 1
ATOM 1472 C CA . LEU A 1 177 ? 5.151 -6.874 -5.401 1.00 93.00 177 LEU A CA 1
ATOM 1473 C C . LEU A 1 177 ? 5.750 -5.753 -6.247 1.00 93.00 177 LEU A C 1
ATOM 1475 O O . LEU A 1 177 ? 6.311 -4.790 -5.719 1.00 93.00 177 LEU A O 1
ATOM 1479 N N . ALA A 1 178 ? 5.617 -5.893 -7.563 1.00 91.69 178 ALA A N 1
ATOM 1480 C CA . ALA A 1 178 ? 5.919 -4.840 -8.521 1.00 91.69 178 ALA A CA 1
ATOM 1481 C C . ALA A 1 178 ? 4.627 -4.107 -8.883 1.00 91.69 178 ALA A C 1
ATOM 1483 O O . ALA A 1 178 ? 3.655 -4.739 -9.279 1.00 91.69 178 ALA A O 1
ATOM 1484 N N . HIS A 1 179 ? 4.625 -2.786 -8.780 1.00 93.00 179 HIS A N 1
ATOM 1485 C CA . HIS A 1 179 ? 3.524 -1.934 -9.203 1.00 93.00 179 HIS A CA 1
ATOM 1486 C C . HIS A 1 179 ? 3.924 -1.238 -10.503 1.00 93.00 179 HIS A C 1
ATOM 1488 O O . HIS A 1 179 ? 4.842 -0.417 -10.530 1.00 93.00 179 HIS A O 1
ATOM 1494 N N . LEU A 1 180 ? 3.269 -1.589 -11.607 1.00 90.31 180 LEU A N 1
ATOM 1495 C CA . LEU A 1 180 ? 3.609 -1.127 -12.950 1.00 90.31 180 LEU A CA 1
ATOM 1496 C C . LEU A 1 180 ? 2.992 0.240 -13.249 1.00 90.31 180 LEU A C 1
ATOM 1498 O O . LEU A 1 180 ? 2.492 0.438 -14.343 1.00 90.31 180 LEU A O 1
ATOM 1502 N N . ASN A 1 181 ? 3.046 1.186 -12.311 1.00 86.56 181 ASN A N 1
ATOM 1503 C CA . ASN A 1 181 ? 2.304 2.457 -12.285 1.00 86.56 181 ASN A CA 1
ATOM 1504 C C . ASN A 1 181 ? 2.460 3.389 -13.513 1.00 86.56 181 ASN A C 1
ATOM 1506 O O . ASN A 1 181 ? 1.690 4.334 -13.665 1.00 86.56 181 ASN A O 1
ATOM 1510 N N . THR A 1 182 ? 3.379 3.118 -14.450 1.00 85.38 182 THR A N 1
ATOM 1511 C CA . THR A 1 182 ? 3.486 3.832 -15.738 1.00 85.38 182 THR A CA 1
ATOM 1512 C C . THR A 1 182 ? 3.469 2.898 -16.948 1.00 85.38 182 THR A C 1
ATOM 1514 O O . THR A 1 182 ? 3.879 1.739 -16.888 1.00 85.38 182 THR A O 1
ATOM 1517 N N . ARG A 1 183 ? 3.019 3.425 -18.094 1.00 84.00 183 ARG A N 1
ATOM 1518 C CA . ARG A 1 183 ? 3.083 2.742 -19.397 1.00 84.00 183 ARG A CA 1
ATOM 1519 C C . ARG A 1 183 ? 4.536 2.576 -19.878 1.00 84.00 183 ARG A C 1
ATOM 1521 O O . ARG A 1 183 ? 5.377 3.418 -19.561 1.00 84.00 183 ARG A O 1
ATOM 1528 N N . PRO A 1 184 ? 4.831 1.557 -20.707 1.00 87.06 184 PRO A N 1
ATOM 1529 C CA . PRO A 1 184 ? 3.940 0.463 -21.125 1.00 87.06 184 PRO A CA 1
ATOM 1530 C C . PRO A 1 184 ? 3.698 -0.566 -20.011 1.00 87.06 184 PRO A C 1
ATOM 1532 O O . PRO A 1 184 ? 4.564 -0.732 -19.145 1.00 87.06 184 PRO A O 1
ATOM 1535 N N . LYS A 1 185 ? 2.539 -1.231 -20.061 1.00 88.50 185 LYS A N 1
ATOM 1536 C CA . LYS A 1 185 ? 2.154 -2.378 -19.224 1.00 88.50 185 LYS A CA 1
ATOM 1537 C C . LYS A 1 185 ? 2.481 -3.706 -19.936 1.00 88.50 185 LYS A C 1
ATOM 1539 O O . LYS A 1 185 ? 2.598 -3.700 -21.160 1.00 88.50 185 LYS A O 1
ATOM 1544 N N . PRO A 1 186 ? 2.652 -4.831 -19.216 1.00 86.69 186 PRO A N 1
ATOM 1545 C CA . PRO A 1 186 ? 2.974 -6.136 -19.803 1.00 86.69 186 PRO A CA 1
ATOM 1546 C C . PRO A 1 186 ? 2.011 -6.610 -20.899 1.00 86.69 186 PRO A C 1
ATOM 1548 O O . PRO A 1 186 ? 2.431 -7.308 -21.817 1.00 86.69 186 PRO A O 1
ATOM 1551 N N . GLU A 1 187 ? 0.740 -6.236 -20.794 1.00 84.38 187 GLU A N 1
ATOM 1552 C CA . GLU A 1 187 ? -0.345 -6.576 -21.714 1.00 84.38 187 GLU A CA 1
ATOM 1553 C C . GLU A 1 187 ? -0.442 -5.659 -22.947 1.00 84.38 187 GLU A C 1
ATOM 1555 O O . GLU A 1 187 ? -1.271 -5.900 -23.824 1.00 84.38 187 GLU A O 1
ATOM 1560 N N . ASP A 1 188 ? 0.383 -4.612 -23.031 1.00 86.62 188 ASP A N 1
ATOM 1561 C CA . ASP A 1 188 ? 0.302 -3.630 -24.110 1.00 86.62 188 ASP A CA 1
ATOM 1562 C C . ASP A 1 188 ? 0.842 -4.164 -25.441 1.00 86.62 188 ASP A C 1
ATOM 1564 O O . ASP A 1 188 ? 1.919 -4.766 -25.517 1.00 86.62 188 ASP A O 1
ATOM 1568 N N . GLU A 1 189 ? 0.135 -3.844 -26.529 1.00 75.31 189 GLU A N 1
ATOM 1569 C CA . GLU A 1 189 ? 0.621 -4.090 -27.887 1.00 75.31 189 GLU A CA 1
ATOM 1570 C C . GLU A 1 189 ? 1.961 -3.366 -28.116 1.00 75.31 189 GLU A C 1
ATOM 1572 O O . GLU A 1 189 ? 2.093 -2.161 -27.896 1.00 75.31 189 GLU A O 1
ATOM 1577 N N . GLY A 1 190 ? 2.978 -4.112 -28.559 1.00 75.56 190 GLY A N 1
ATOM 1578 C CA . GLY A 1 190 ? 4.326 -3.590 -28.817 1.00 75.56 190 GLY A CA 1
ATOM 1579 C C . GLY A 1 190 ? 5.374 -3.928 -27.752 1.00 75.56 190 GLY A C 1
ATOM 1580 O O . GLY A 1 190 ? 6.561 -3.684 -27.982 1.00 75.56 190 GLY A O 1
ATOM 1581 N N . VAL A 1 191 ? 4.995 -4.549 -26.628 1.00 77.56 191 VAL A N 1
ATOM 1582 C CA . VAL A 1 191 ? 5.972 -5.134 -25.695 1.00 77.56 191 VAL A CA 1
ATOM 1583 C C . VAL A 1 191 ? 6.574 -6.399 -26.317 1.00 77.56 191 VAL A C 1
ATOM 1585 O O . VAL A 1 191 ? 5.983 -7.476 -26.303 1.00 77.56 191 VAL A O 1
ATOM 1588 N N . ASN A 1 192 ? 7.767 -6.268 -26.904 1.00 75.81 192 ASN A N 1
ATOM 1589 C CA . ASN A 1 192 ? 8.443 -7.372 -27.581 1.00 75.81 192 ASN A CA 1
ATOM 1590 C C . ASN A 1 192 ? 9.222 -8.258 -26.594 1.00 75.81 1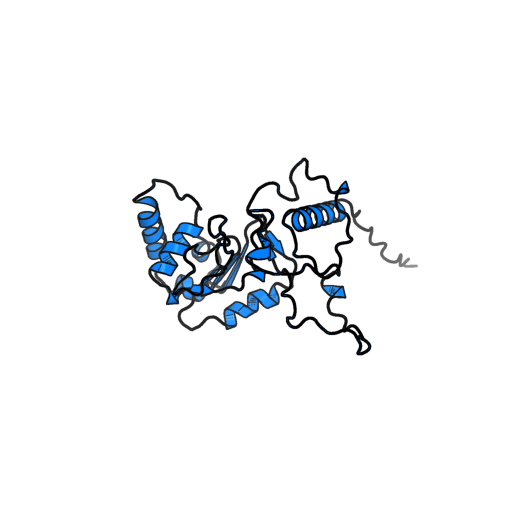92 ASN A C 1
ATOM 1592 O O . ASN A 1 192 ? 10.393 -8.010 -26.293 1.00 75.81 192 ASN A O 1
ATOM 1596 N N . THR A 1 193 ? 8.583 -9.333 -26.136 1.00 69.06 193 THR A N 1
ATOM 1597 C CA . THR A 1 193 ? 9.182 -10.337 -25.241 1.00 69.06 193 THR A CA 1
ATOM 1598 C C . THR A 1 193 ? 10.333 -11.120 -25.874 1.00 69.06 193 THR A C 1
ATOM 1600 O O . THR A 1 193 ? 11.133 -11.691 -25.138 1.00 69.06 193 THR A O 1
ATOM 1603 N N . ALA A 1 194 ? 10.509 -11.099 -27.204 1.00 62.00 194 ALA A N 1
ATOM 1604 C CA . ALA A 1 194 ? 11.657 -11.736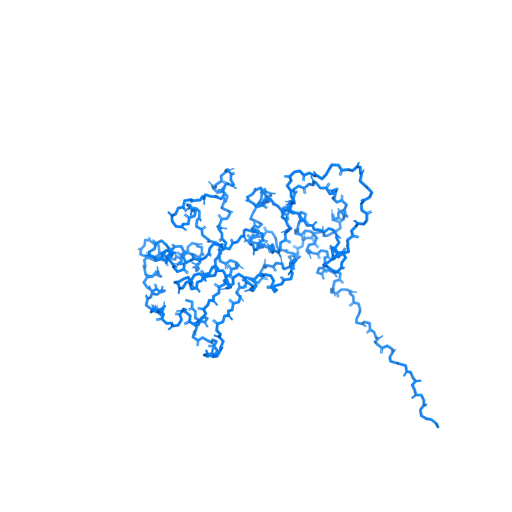 -27.863 1.00 62.00 194 ALA A CA 1
ATOM 1605 C C . ALA A 1 194 ? 13.002 -11.075 -27.498 1.00 62.00 194 ALA A C 1
ATOM 1607 O O . ALA A 1 194 ? 14.058 -11.674 -27.694 1.00 62.00 194 ALA A O 1
ATOM 1608 N N . LEU A 1 195 ? 12.968 -9.855 -26.947 1.00 61.16 195 LEU A N 1
ATOM 1609 C CA . LEU A 1 195 ? 14.135 -9.155 -26.401 1.00 61.16 195 LEU A CA 1
ATOM 1610 C C . LEU A 1 195 ? 14.485 -9.598 -24.969 1.00 61.16 195 LEU A C 1
ATOM 1612 O O . LEU A 1 195 ? 15.529 -9.210 -24.441 1.00 61.16 195 LEU A O 1
ATOM 1616 N N . TYR A 1 196 ? 13.637 -10.403 -24.321 1.00 61.66 196 TYR A N 1
ATOM 1617 C CA . TYR A 1 196 ? 13.917 -10.925 -22.990 1.00 61.66 196 TYR A CA 1
ATOM 1618 C C . TYR A 1 196 ? 14.998 -12.008 -23.056 1.00 61.66 196 TYR A C 1
ATOM 1620 O O . TYR A 1 196 ? 14.757 -13.160 -23.415 1.00 61.66 196 TYR A O 1
ATOM 1628 N N . HIS A 1 197 ? 16.213 -11.648 -22.653 1.00 61.06 197 HIS A N 1
ATOM 1629 C CA . HIS A 1 197 ? 17.265 -12.613 -22.370 1.00 61.06 197 HIS A CA 1
ATOM 1630 C C . HIS A 1 197 ? 17.177 -12.988 -20.889 1.00 61.06 197 HIS A C 1
ATOM 1632 O O . HIS A 1 197 ? 17.624 -12.223 -20.036 1.00 61.06 197 HIS A O 1
ATOM 1638 N N . GLY A 1 198 ? 16.597 -14.155 -20.582 1.00 55.34 198 GLY A N 1
ATOM 1639 C CA . GLY A 1 198 ? 16.375 -14.684 -19.223 1.00 55.34 198 GLY A CA 1
ATOM 1640 C C . GLY A 1 198 ? 17.643 -15.047 -18.440 1.00 55.34 198 GLY A C 1
ATOM 1641 O O . GLY A 1 198 ? 17.677 -16.052 -17.745 1.00 55.34 198 GLY A O 1
ATOM 1642 N N . ASN A 1 199 ? 18.712 -14.270 -18.602 1.00 50.56 199 ASN A N 1
ATOM 1643 C CA . ASN A 1 199 ? 20.022 -14.515 -18.029 1.00 50.56 199 ASN A CA 1
ATOM 1644 C C . ASN A 1 199 ? 20.581 -13.208 -17.447 1.00 50.56 199 ASN A C 1
ATOM 1646 O O . ASN A 1 199 ? 21.585 -12.658 -17.909 1.00 50.56 199 ASN A O 1
ATOM 1650 N N . THR A 1 200 ? 19.920 -12.669 -16.425 1.00 49.91 200 THR A N 1
ATOM 1651 C CA . THR A 1 200 ? 20.548 -11.659 -15.572 1.00 49.91 200 THR A CA 1
ATOM 1652 C C . THR A 1 200 ? 21.347 -12.366 -14.495 1.00 49.91 200 THR A C 1
ATOM 1654 O O . THR A 1 200 ? 20.802 -13.098 -13.682 1.00 49.91 200 THR A O 1
ATOM 1657 N N . ARG A 1 201 ? 22.666 -12.145 -14.478 1.00 47.31 201 ARG A N 1
ATOM 1658 C CA . ARG A 1 201 ? 23.521 -12.594 -13.374 1.00 47.31 201 ARG A CA 1
ATOM 1659 C C . ARG A 1 201 ? 22.911 -12.141 -12.043 1.00 47.31 201 ARG A C 1
ATOM 1661 O O . ARG A 1 201 ? 22.624 -10.953 -11.884 1.00 47.31 201 ARG A O 1
ATOM 1668 N N . VAL A 1 202 ? 22.802 -13.075 -11.100 1.00 45.50 202 VAL A N 1
ATOM 1669 C CA . VAL A 1 202 ? 22.647 -12.819 -9.660 1.00 45.50 202 VAL A CA 1
ATOM 1670 C C . VAL A 1 202 ? 23.590 -11.658 -9.301 1.00 45.50 202 VAL A C 1
ATOM 1672 O O . VAL A 1 202 ? 24.791 -11.799 -9.523 1.00 45.50 202 VAL A O 1
ATOM 1675 N N . ASN A 1 203 ? 23.058 -10.515 -8.846 1.00 42.97 203 ASN A N 1
ATOM 1676 C CA . ASN A 1 203 ? 23.743 -9.232 -8.539 1.00 42.97 203 ASN A CA 1
ATOM 1677 C C . ASN A 1 203 ? 23.569 -8.044 -9.511 1.00 42.97 203 ASN A C 1
ATOM 1679 O O . ASN A 1 203 ? 24.350 -7.094 -9.433 1.00 42.97 203 ASN A O 1
ATOM 1683 N N . ARG A 1 204 ? 22.554 -7.995 -10.382 1.00 53.84 204 ARG A N 1
ATOM 1684 C CA . ARG A 1 204 ? 22.150 -6.707 -10.989 1.00 53.84 204 ARG A CA 1
ATOM 1685 C C . ARG A 1 204 ? 20.867 -6.174 -10.359 1.00 53.84 204 ARG A C 1
ATOM 1687 O O . ARG A 1 204 ? 19.909 -6.920 -10.196 1.00 53.84 204 ARG A O 1
ATOM 1694 N N . SER A 1 205 ? 20.872 -4.875 -10.038 1.00 56.34 205 SER A N 1
ATOM 1695 C CA . SER A 1 205 ? 19.658 -4.122 -9.709 1.00 56.34 205 SER A CA 1
ATOM 1696 C C . SER A 1 205 ? 18.632 -4.326 -10.824 1.00 56.34 205 SER A C 1
ATOM 1698 O O . SER A 1 205 ? 18.977 -4.218 -12.006 1.00 56.34 205 SER A O 1
ATOM 1700 N N . LEU A 1 206 ? 17.397 -4.670 -10.460 1.00 72.94 206 LEU A N 1
ATOM 1701 C CA . LEU A 1 206 ? 16.337 -4.924 -11.430 1.00 72.94 206 LEU A CA 1
ATOM 1702 C C . LEU A 1 206 ? 16.002 -3.630 -12.165 1.00 72.94 206 LEU A C 1
ATOM 1704 O O . LEU A 1 206 ? 15.695 -2.631 -11.534 1.00 72.94 206 LEU A O 1
ATOM 1708 N N . THR A 1 207 ? 16.024 -3.606 -13.489 1.00 76.50 207 THR A N 1
ATOM 1709 C CA . THR A 1 207 ? 15.505 -2.441 -14.217 1.00 76.50 207 THR A CA 1
ATOM 1710 C C . THR A 1 207 ? 13.998 -2.580 -14.403 1.00 76.50 207 THR A C 1
ATOM 1712 O O . THR A 1 207 ? 13.475 -3.694 -14.476 1.00 76.50 207 THR A O 1
ATOM 1715 N N . ARG A 1 208 ? 13.296 -1.452 -14.558 1.00 79.94 208 ARG A N 1
ATOM 1716 C CA . ARG A 1 208 ? 11.887 -1.450 -14.991 1.00 79.94 208 ARG A CA 1
ATOM 1717 C C . ARG A 1 208 ? 11.671 -2.315 -16.234 1.00 79.94 208 ARG A C 1
ATOM 1719 O O . ARG A 1 208 ? 10.704 -3.060 -16.305 1.00 79.94 208 ARG A O 1
ATOM 1726 N N . GLU A 1 209 ? 12.572 -2.212 -17.208 1.00 79.94 209 GLU A N 1
ATOM 1727 C CA . GLU A 1 209 ? 12.505 -2.967 -18.462 1.00 79.94 209 GLU A CA 1
ATOM 1728 C C . GLU A 1 209 ? 12.648 -4.475 -18.240 1.00 79.94 209 GLU A C 1
ATOM 1730 O O . GLU A 1 209 ? 11.878 -5.244 -18.805 1.00 79.94 209 GLU A O 1
ATOM 1735 N N . TYR A 1 210 ? 13.570 -4.899 -17.371 1.00 80.69 210 TYR A N 1
ATOM 1736 C CA . TYR A 1 210 ? 13.718 -6.311 -17.024 1.00 80.69 210 TYR A CA 1
ATOM 1737 C C . TYR A 1 210 ? 12.432 -6.876 -16.418 1.00 80.69 210 TYR A C 1
ATOM 1739 O O . TYR A 1 210 ? 11.970 -7.935 -16.835 1.00 80.69 210 TYR A O 1
ATOM 1747 N N . ILE A 1 211 ? 11.848 -6.149 -15.463 1.00 81.31 211 ILE A N 1
ATOM 1748 C CA . ILE A 1 211 ? 10.617 -6.557 -14.786 1.00 81.31 211 ILE A CA 1
ATOM 1749 C C . ILE A 1 211 ? 9.462 -6.621 -15.781 1.00 81.31 211 ILE A C 1
ATOM 1751 O O . ILE A 1 211 ? 8.839 -7.667 -15.898 1.00 81.31 211 ILE A O 1
ATOM 1755 N N . LEU A 1 212 ? 9.248 -5.560 -16.562 1.00 84.12 212 LEU A N 1
ATOM 1756 C CA . LEU A 1 212 ? 8.217 -5.507 -17.597 1.00 84.12 212 LEU A CA 1
ATOM 1757 C C . LEU A 1 212 ? 8.308 -6.691 -18.574 1.00 84.12 212 LEU A C 1
ATOM 1759 O O . LEU A 1 212 ? 7.304 -7.348 -18.839 1.00 84.12 212 LEU A O 1
ATOM 1763 N N . LEU A 1 213 ? 9.502 -6.968 -19.106 1.00 82.69 213 LEU A N 1
ATOM 1764 C CA . LEU A 1 213 ? 9.707 -8.042 -20.078 1.00 82.69 213 LEU A CA 1
ATOM 1765 C C . LEU A 1 213 ? 9.531 -9.429 -19.452 1.00 82.69 213 LEU A C 1
ATOM 1767 O O . LEU A 1 213 ? 8.950 -10.309 -20.087 1.00 82.69 213 LEU A O 1
ATOM 1771 N N . LYS A 1 214 ? 9.990 -9.620 -18.208 1.00 80.75 214 LYS A N 1
ATOM 1772 C CA . LYS A 1 214 ? 9.769 -10.865 -17.465 1.00 80.75 214 LYS A CA 1
ATOM 1773 C C . LYS A 1 214 ? 8.275 -11.105 -17.236 1.00 80.75 214 LYS A C 1
ATOM 1775 O O . LYS A 1 214 ? 7.786 -12.181 -17.567 1.00 80.75 214 LYS A O 1
ATOM 1780 N N . SER A 1 215 ? 7.539 -10.088 -16.784 1.00 81.44 215 SER A N 1
ATOM 1781 C CA . SER A 1 215 ? 6.084 -10.154 -16.590 1.00 81.44 215 SER A CA 1
ATOM 1782 C C . SER A 1 215 ? 5.340 -10.479 -17.885 1.00 81.44 215 SER A C 1
ATOM 1784 O O . SER A 1 215 ? 4.500 -11.374 -17.908 1.00 81.44 215 SER A O 1
ATOM 1786 N N . ALA A 1 216 ? 5.674 -9.797 -18.985 1.00 83.81 216 ALA A N 1
ATOM 1787 C CA . ALA A 1 216 ? 5.045 -10.039 -20.281 1.00 83.81 216 ALA A CA 1
ATOM 1788 C C . ALA A 1 216 ? 5.324 -11.462 -20.801 1.00 83.81 216 ALA A C 1
ATOM 1790 O O . ALA A 1 216 ? 4.430 -12.119 -21.336 1.00 83.81 216 ALA A O 1
ATOM 1791 N N . SER A 1 217 ? 6.544 -11.973 -20.597 1.00 81.25 217 SER A N 1
ATOM 1792 C CA . SER A 1 217 ? 6.919 -13.348 -20.954 1.00 81.25 217 SER A CA 1
ATOM 1793 C C . SER A 1 217 ? 6.128 -14.397 -20.159 1.00 81.25 217 SER A C 1
ATOM 1795 O O . SER A 1 217 ? 5.645 -15.382 -20.725 1.00 81.25 217 SER A O 1
ATOM 1797 N N . GLU A 1 218 ? 5.935 -14.180 -18.855 1.00 77.38 218 GLU A N 1
ATOM 1798 C CA . GLU A 1 218 ? 5.143 -15.072 -18.000 1.00 77.38 218 GLU A CA 1
ATOM 1799 C C . GLU A 1 218 ? 3.658 -15.086 -18.401 1.00 77.38 218 GLU A C 1
ATOM 1801 O O . GLU A 1 218 ? 3.081 -16.167 -18.540 1.00 77.38 218 GLU A O 1
ATOM 1806 N N . ILE A 1 219 ? 3.062 -13.920 -18.685 1.00 77.00 219 ILE A N 1
ATOM 1807 C CA . ILE A 1 219 ? 1.678 -13.801 -19.188 1.00 77.00 219 ILE A CA 1
ATOM 1808 C C . ILE A 1 219 ? 1.521 -14.519 -20.535 1.00 77.00 219 ILE A C 1
ATOM 1810 O O . ILE A 1 219 ? 0.575 -15.289 -20.742 1.00 77.00 219 ILE A O 1
ATOM 1814 N N . TYR A 1 220 ? 2.464 -14.311 -21.458 1.00 75.38 220 TYR A N 1
ATOM 1815 C CA . TYR A 1 220 ? 2.461 -14.989 -22.753 1.00 75.38 220 TYR A CA 1
ATOM 1816 C C . TYR A 1 220 ? 2.551 -16.512 -22.590 1.00 75.38 220 TYR A C 1
ATOM 1818 O O . TYR A 1 220 ? 1.806 -17.258 -23.222 1.00 75.38 220 TYR A O 1
ATOM 1826 N N . THR A 1 221 ? 3.414 -16.988 -21.691 1.00 72.38 221 THR A N 1
ATOM 1827 C CA . THR A 1 221 ? 3.561 -18.423 -21.427 1.00 72.38 221 THR A CA 1
ATOM 1828 C C . THR A 1 221 ? 2.272 -19.011 -20.850 1.00 72.38 221 THR A C 1
ATOM 1830 O O . THR A 1 221 ? 1.808 -20.036 -21.336 1.00 72.38 221 THR A O 1
ATOM 1833 N N . GLN A 1 222 ? 1.644 -18.357 -19.868 1.00 68.56 222 GLN A N 1
ATOM 1834 C CA . GLN A 1 222 ? 0.393 -18.836 -19.262 1.00 68.56 222 GLN A CA 1
ATOM 1835 C C . GLN A 1 222 ? -0.779 -18.876 -20.250 1.00 68.56 222 GLN A C 1
ATOM 1837 O O . GLN A 1 222 ? -1.564 -19.820 -20.217 1.00 68.56 222 GLN A O 1
ATOM 1842 N N . SER A 1 223 ? -0.875 -17.902 -21.157 1.00 66.19 223 SER A N 1
ATOM 1843 C CA . SER A 1 223 ? -1.917 -17.872 -22.197 1.00 66.19 223 SER A CA 1
ATOM 1844 C C . SER A 1 223 ? -1.738 -18.937 -23.289 1.00 66.19 223 SER A C 1
ATOM 1846 O O . SER A 1 223 ? -2.714 -19.300 -23.941 1.00 66.19 223 SER A O 1
ATOM 1848 N N . HIS A 1 224 ? -0.523 -19.469 -23.465 1.00 61.00 224 HIS A N 1
ATOM 1849 C CA . HIS A 1 224 ? -0.193 -20.476 -24.484 1.00 61.00 224 HIS A CA 1
ATOM 1850 C C . HIS A 1 224 ? 0.066 -21.881 -23.913 1.00 61.00 224 HIS A C 1
ATOM 1852 O O . HIS A 1 224 ? 0.319 -22.819 -24.675 1.00 61.00 224 HIS A O 1
ATOM 1858 N N . ILE A 1 225 ? -0.038 -22.072 -22.593 1.00 51.38 225 ILE A N 1
ATOM 1859 C CA . ILE A 1 225 ? -0.150 -23.410 -22.008 1.00 51.38 225 ILE A CA 1
ATOM 1860 C C . ILE A 1 225 ? -1.536 -23.949 -22.380 1.00 51.38 225 ILE A C 1
ATOM 1862 O O . ILE A 1 225 ? -2.555 -23.551 -21.820 1.00 51.38 225 ILE A O 1
ATOM 1866 N N . SER A 1 226 ? -1.561 -24.866 -23.352 1.00 40.84 226 SER A N 1
ATOM 1867 C CA . SER A 1 226 ? -2.729 -25.696 -23.665 1.00 40.84 226 SER A CA 1
ATOM 1868 C C . SER A 1 226 ? -3.298 -26.280 -22.365 1.00 40.84 226 SER A C 1
ATOM 1870 O O . SER A 1 226 ? -2.502 -26.755 -21.545 1.00 40.84 226 SER A O 1
ATOM 1872 N N . PRO A 1 227 ? -4.628 -26.273 -22.134 1.00 42.12 227 PRO A N 1
ATOM 1873 C CA . PRO A 1 227 ? -5.193 -26.972 -20.993 1.00 42.12 227 PRO A CA 1
ATOM 1874 C C . PRO A 1 227 ? -4.780 -28.433 -21.134 1.00 42.12 227 PRO A C 1
ATOM 1876 O O . PRO A 1 227 ? -5.239 -29.135 -22.034 1.00 42.12 227 PRO A O 1
ATOM 1879 N N . TYR A 1 228 ? -3.854 -28.878 -20.285 1.00 38.91 228 TYR A N 1
ATOM 1880 C CA . TYR A 1 228 ? -3.482 -30.277 -20.218 1.00 38.91 228 TYR A CA 1
ATOM 1881 C C . TYR A 1 228 ? -4.773 -31.071 -20.044 1.00 38.91 228 TYR A C 1
ATOM 1883 O O . TYR A 1 228 ? -5.455 -30.969 -19.023 1.00 38.91 228 TYR A O 1
ATOM 1891 N N . VAL A 1 229 ? -5.119 -31.839 -21.076 1.00 39.53 229 VAL A N 1
ATOM 1892 C CA . VAL A 1 229 ? -6.112 -32.897 -20.995 1.00 39.53 229 VAL A CA 1
ATOM 1893 C C . VAL A 1 229 ? -5.653 -33.793 -19.855 1.00 39.53 229 VAL A C 1
ATOM 1895 O O . VAL A 1 229 ? -4.647 -34.495 -19.964 1.00 39.53 229 VAL A O 1
ATOM 1898 N N . VAL A 1 230 ? -6.367 -33.737 -18.733 1.00 37.25 230 VAL A N 1
ATOM 1899 C CA . VAL A 1 230 ? -6.226 -34.717 -17.664 1.00 37.25 230 VAL A CA 1
ATOM 1900 C C . VAL A 1 230 ? -6.701 -36.039 -18.255 1.00 37.25 230 VAL A C 1
ATOM 1902 O O . VAL A 1 230 ? -7.893 -36.340 -18.272 1.00 37.25 230 VAL A O 1
ATOM 1905 N N . HIS A 1 231 ? -5.773 -36.829 -18.793 1.00 35.25 231 HIS A N 1
ATOM 1906 C CA . HIS A 1 231 ? -6.026 -38.234 -19.067 1.00 35.25 231 HIS A CA 1
ATOM 1907 C C . HIS A 1 231 ? -6.187 -38.938 -17.718 1.00 35.25 231 HIS A C 1
ATOM 1909 O O . HIS A 1 231 ? -5.229 -39.430 -17.124 1.00 35.25 231 HIS A O 1
ATOM 1915 N N . GLY A 1 232 ? -7.420 -38.945 -17.209 1.00 33.91 232 GLY A N 1
ATOM 1916 C CA . GLY A 1 232 ? -7.809 -39.829 -16.122 1.00 33.91 232 GLY A CA 1
ATOM 1917 C C . GLY A 1 232 ? -7.563 -41.284 -16.541 1.00 33.91 232 GLY A C 1
ATOM 1918 O O . GLY A 1 232 ? -7.762 -41.629 -17.711 1.00 33.91 232 GLY A O 1
ATOM 1919 N N . PRO A 1 233 ? -7.109 -42.158 -15.629 1.00 40.34 233 PRO A N 1
ATOM 1920 C CA . PRO A 1 233 ? -6.875 -43.551 -15.962 1.00 40.34 233 PRO A CA 1
ATOM 1921 C C . PRO A 1 233 ? -8.199 -44.206 -16.371 1.00 40.34 233 PRO A C 1
ATOM 1923 O O . PRO A 1 233 ? -9.152 -44.243 -15.593 1.00 40.34 233 PRO A O 1
ATOM 1926 N N . ASN A 1 234 ? -8.239 -44.745 -17.592 1.00 40.91 234 ASN A N 1
ATOM 1927 C CA . ASN A 1 234 ? -9.300 -45.622 -18.081 1.00 40.91 234 ASN A CA 1
ATOM 1928 C C . ASN A 1 234 ? -9.437 -46.839 -17.151 1.00 40.91 234 ASN A C 1
ATOM 1930 O O . ASN A 1 234 ? -8.788 -47.865 -17.357 1.00 40.91 234 ASN A O 1
ATOM 1934 N N . ARG A 1 235 ? -10.306 -46.760 -16.139 1.00 39.84 235 ARG A N 1
ATOM 1935 C CA . ARG A 1 235 ? -10.850 -47.957 -15.493 1.00 39.84 235 ARG A CA 1
ATOM 1936 C C . ARG A 1 235 ? -12.023 -48.442 -16.331 1.00 39.84 235 ARG A C 1
ATOM 1938 O O . ARG A 1 235 ? -13.136 -47.938 -16.219 1.00 39.84 235 ARG A O 1
ATOM 1945 N N . LYS A 1 236 ? -11.743 -49.425 -17.188 1.00 36.50 236 LYS A N 1
ATOM 1946 C CA . LYS A 1 236 ? -12.767 -50.316 -17.733 1.00 36.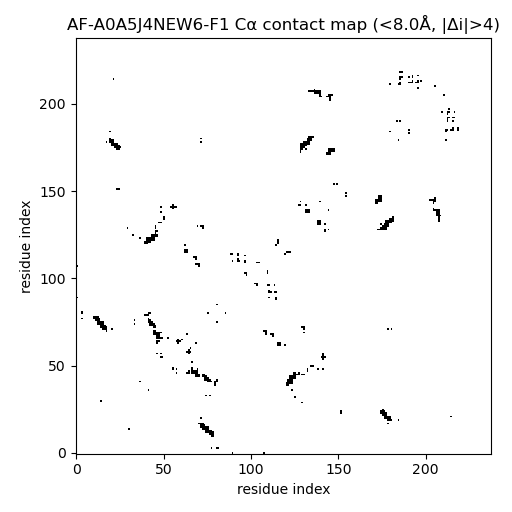50 236 LYS A CA 1
ATOM 1947 C C . LYS A 1 236 ? -13.414 -51.042 -16.553 1.00 36.50 236 LYS A C 1
ATOM 1949 O O . LYS A 1 236 ? -12.727 -51.774 -15.848 1.00 36.50 236 LYS A O 1
ATOM 1954 N N . PHE A 1 237 ? -14.704 -50.817 -16.338 1.00 41.22 237 PHE A N 1
ATOM 1955 C CA . PHE A 1 237 ? -15.533 -51.759 -15.599 1.00 41.22 237 PHE A CA 1
ATOM 1956 C C . PHE A 1 237 ? -15.911 -52.877 -16.571 1.00 41.22 237 PHE A C 1
ATOM 1958 O O . PHE A 1 237 ? -16.570 -52.628 -17.580 1.00 41.22 237 PHE A O 1
ATOM 1965 N N . GLY A 1 238 ? -15.410 -54.071 -16.281 1.00 37.41 238 GLY A N 1
ATOM 1966 C CA . GLY A 1 238 ? -15.834 -55.355 -16.822 1.00 37.41 238 GLY A CA 1
ATOM 1967 C C . GLY A 1 238 ? -15.940 -56.327 -15.661 1.00 37.41 238 GLY A C 1
ATOM 1968 O O . GLY A 1 238 ? -15.172 -56.129 -14.689 1.00 37.41 238 GLY A O 1
#

Radius of gyration: 21.27 Å; Cα contacts (8 Å, |Δi|>4): 309; chains: 1; bounding box: 53×80×48 Å

Secondary structure (DSSP, 8-state):
--HHHHS-TT--EEEEE-TTEEE-S-HHHHHGGGGG--SS--EEEEEP--TT-TT------SSS-TT-EEEEEEEEEHHHHHHTTHHHHHHHHHHHHHHHSSS-TTTTHHHHHHHHHH-GGGEEE--GGGSEE-SSTTHHHHS--B--SS-HHHHTS-----S-S---SS-PPB--EEE--SSSPTTSTT--GGG--S---TT-PPPHHHHHHHHHHHHHHHHHS-------------

Foldseek 3Di:
DCVLPPDDPPPFKDKAADPQKDFQDDCVVVVCVVVVQDPQAFKEFAADQDPVPVQLEQDPDPPGPPRAGDPRIMIGRSNNCVVDPNVVLLVVLVCVCCVVPVDHPRPSSSSVRVSCVVVVSRYDHDQCLAEQEQAAFCSCVSPVADEPLDHNVRVPDPPPDDPDDPDPPDPGHHNRMYRDPDDDGLPDPPLDLVPQDSDDPDDDRQTSNNVSSVVNVVVVVVVPPDPPPPPDDDDDDD

Nearest PDB structures (foldseek):
  7zvj-assembly1_B  TM=9.011E-01  e=1.090E-11  Homo sapiens
  7zvj-assembly1_A  TM=8.930E-01  e=1.830E-11  Homo sapiens
  7ui7-assembly1_B  TM=6.758E-01  e=2.304E-12  Homo sapiens
  4wnh-assembly1_A  TM=7.973E-01  e=4.218E-09  Mus musculus
  4wlg-assembly2_B  TM=6.617E-01  e=8.914E-10  Mus musculus